Protein AF-A8AAZ0-F1 (afdb_monomer)

Radius of gyration: 17.1 Å; Cα contacts (8 Å, |Δi|>4): 377; chains: 1; bounding box: 40×32×48 Å

InterPro domains:
  IPR036895 Uracil-DNA glycosylase-like domain superfamily [SSF52141] (78-224)
  IPR040777 Domain of unknown function DUF5591 [PF17884] (94-212)

Secondary structure (DSSP, 8-state):
--HHHHHHTTPPPPHHHHHHHHHTTSB-HHHHHHH----B-HHHHHHHTT--HHHHTPPTT---EESS-GGGSHHHHHHHHIIIIIIHHHPPPEEEEEEEE--SSSSGGGSHHHHHHHHHHHHH-SSEEEEEEETTTEEEEGGGTTSTTTTSEE--TTS--TTHHHHHHHHHHHHHHHHHHHEEEEEE---HHHHHHHHHHHHHTT---EE--SSGGGHHHHHHHH-

Organism: Ignicoccus hospitalis (strain KIN4/I / DSM 18386 / JCM 14125) (NCBI:txid453591)

Solvent-accessible surface area (backbone atoms only — not comparable to full-atom values): 12542 Å² total; per-residue (Å²): 132,60,6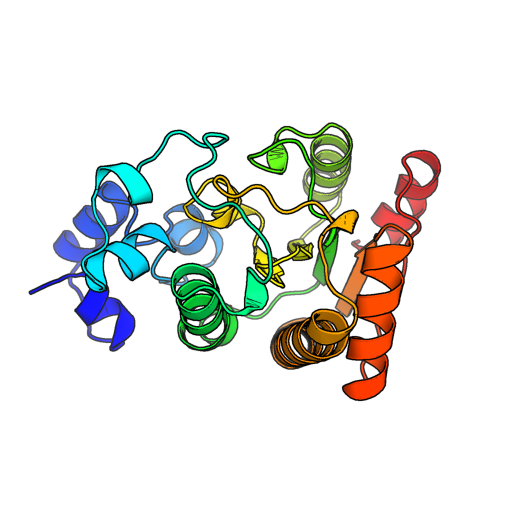8,46,53,38,56,74,68,72,46,92,74,54,74,68,56,48,53,49,29,42,76,69,44,23,27,45,63,64,48,34,70,80,69,70,40,90,40,74,24,57,48,20,53,42,52,69,69,69,50,56,66,68,68,50,66,47,60,60,46,46,71,82,43,73,71,70,65,48,66,74,34,68,71,43,44,52,48,49,48,44,42,61,74,50,45,62,68,64,51,72,70,45,53,31,36,38,37,33,58,61,54,94,46,43,27,40,72,75,28,73,68,44,48,53,52,49,54,47,39,78,70,60,35,84,54,62,45,47,31,26,39,32,73,67,67,41,66,41,49,61,90,52,30,57,36,43,63,67,10,19,52,53,59,59,86,86,60,64,46,82,81,47,47,63,56,51,25,51,53,41,22,56,51,47,56,56,47,57,78,34,24,81,38,41,34,36,30,41,53,74,70,61,36,52,44,50,50,55,13,30,58,75,64,73,52,82,68,48,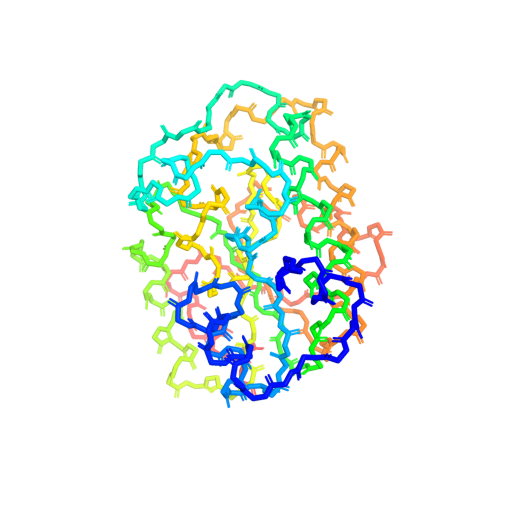81,35,69,67,47,83,91,39,43,70,56,43,49,68,71,54,94

Nearest PDB structures (foldseek):
  5xks-assembly6_F  TM=5.845E-01  e=7.638E-02  Geobacillus sp. 12AMOR1
  7e0n-assembly4_D  TM=5.832E-01  e=1.322E-01  Geobacillus sp. 12AMOR1
  3lrx-assembly3_C  TM=4.862E-01  e=1.170E-01  Pyrococcus furiosus
  4v87-assembly2_CN  TM=4.733E-01  e=6.136E+00  Thermus thermophilus HB8

pLDDT: mean 91.49, std 6.57, range [56.22, 98.62]

Mean predicted aligned error: 4.36 Å

Foldseek 3Di:
DLLLVCVLVVHDDDPVSVVVCVVVVQFPPCCCVVVVFTAGAPLSQVVVVVDDPCQFVPFQQAAPAEDAPVLPPPQLVSLLCSCQSTNLVRDAAFAEEEEEEADPDALRCVDPLNVLLVVLCVVQFDTYWYWYQYPPNGTDTPSRSRGPPNRHHDDDPVRCDPVCLVVSLQSNLSSVLSNVVRYPAYEYEYPDVSVVSNVSSCVVNVHDHHYFYSDPVRVVVVSVVRD

Structure (mmCIF, N/CA/C/O backbone):
data_AF-A8AAZ0-F1
#
_entry.id   AF-A8AAZ0-F1
#
loop_
_atom_site.group_PDB
_atom_site.id
_atom_site.type_symbol
_atom_site.label_atom_id
_atom_site.label_alt_id
_atom_site.label_comp_id
_atom_site.label_asym_id
_atom_site.label_entity_id
_atom_site.label_seq_id
_atom_site.pdbx_PDB_ins_code
_atom_site.Cartn_x
_atom_site.Cartn_y
_atom_site.Cartn_z
_atom_site.occupancy
_atom_site.B_iso_or_equiv
_atom_site.auth_seq_id
_atom_site.auth_comp_id
_atom_site.auth_asym_id
_atom_site.auth_atom_id
_atom_site.pdbx_PDB_model_num
ATOM 1 N N . MET A 1 1 ? -4.990 7.880 -28.267 1.00 56.22 1 MET A N 1
ATOM 2 C CA . MET A 1 1 ? -4.854 8.533 -26.954 1.00 56.22 1 MET A CA 1
ATOM 3 C C . MET A 1 1 ? -4.769 7.425 -25.928 1.00 56.22 1 MET A C 1
ATOM 5 O O . MET A 1 1 ? -5.644 6.562 -25.926 1.00 56.22 1 MET A O 1
ATOM 9 N N . ASN A 1 2 ? -3.670 7.362 -25.184 1.00 81.81 2 ASN A N 1
ATOM 10 C CA . ASN A 1 2 ? -3.475 6.365 -24.142 1.00 81.81 2 ASN A CA 1
ATOM 11 C C . ASN A 1 2 ? -4.360 6.754 -22.947 1.00 81.81 2 ASN A C 1
ATOM 13 O O . ASN A 1 2 ? -4.164 7.806 -22.350 1.00 81.81 2 ASN A O 1
ATOM 17 N N . ILE A 1 3 ? -5.371 5.941 -22.626 1.00 83.19 3 ILE A N 1
ATOM 18 C CA . ILE A 1 3 ? -6.342 6.266 -21.565 1.00 83.19 3 ILE A CA 1
ATOM 19 C C . ILE A 1 3 ? -5.643 6.401 -20.202 1.00 83.19 3 ILE A C 1
ATOM 21 O O . ILE A 1 3 ? -6.070 7.205 -19.376 1.00 83.19 3 ILE A O 1
ATOM 25 N N . ALA A 1 4 ? -4.555 5.656 -19.975 1.00 82.44 4 ALA A N 1
ATOM 26 C CA . ALA A 1 4 ? -3.767 5.775 -18.755 1.00 82.44 4 ALA A CA 1
ATOM 27 C C . ALA A 1 4 ? -3.077 7.145 -18.655 1.00 82.44 4 ALA A C 1
ATOM 29 O O . ALA A 1 4 ? -3.139 7.765 -17.600 1.00 82.44 4 ALA A O 1
ATOM 30 N N . GLU A 1 5 ? -2.505 7.663 -19.748 1.00 84.81 5 GLU A N 1
ATOM 31 C CA . GLU A 1 5 ? -1.921 9.017 -19.787 1.00 84.81 5 GLU A CA 1
ATOM 32 C C . GLU A 1 5 ? -2.963 10.097 -19.510 1.00 84.81 5 GLU A C 1
ATOM 34 O O . GLU A 1 5 ? -2.736 10.961 -18.666 1.00 84.81 5 GLU A O 1
ATOM 39 N N . SER A 1 6 ? -4.133 10.015 -20.148 1.00 85.50 6 SER A N 1
ATOM 40 C CA . SER A 1 6 ? -5.217 10.967 -19.884 1.00 85.50 6 SER A CA 1
ATOM 41 C C . SER A 1 6 ? -5.644 10.954 -18.414 1.00 85.50 6 SER A C 1
ATOM 43 O O . SER A 1 6 ? -5.844 12.010 -17.822 1.00 85.50 6 SER A O 1
ATOM 45 N N . LEU A 1 7 ? -5.727 9.777 -17.785 1.00 83.62 7 LEU A N 1
ATOM 46 C CA . LEU A 1 7 ? -6.041 9.667 -16.358 1.00 83.62 7 LEU A CA 1
ATOM 47 C C . LEU A 1 7 ? -4.924 10.207 -15.453 1.00 83.62 7 LEU A C 1
ATOM 49 O O . LEU A 1 7 ? -5.224 10.852 -14.452 1.00 83.62 7 LEU A O 1
ATOM 53 N N . MET A 1 8 ? -3.658 9.962 -15.795 1.00 83.25 8 MET A N 1
ATOM 54 C CA . MET A 1 8 ? -2.504 10.501 -15.064 1.00 83.25 8 MET A CA 1
ATOM 55 C C . MET A 1 8 ? -2.447 12.034 -15.126 1.00 83.25 8 MET A C 1
ATOM 57 O O . MET A 1 8 ? -2.024 12.664 -14.162 1.00 83.25 8 MET A O 1
ATOM 61 N N . ASN A 1 9 ? -2.931 12.627 -16.219 1.00 85.12 9 ASN A N 1
ATOM 62 C CA . ASN A 1 9 ? -2.980 14.074 -16.432 1.00 85.12 9 ASN A CA 1
ATOM 63 C C . ASN A 1 9 ? -4.298 14.730 -15.961 1.00 85.12 9 ASN A C 1
ATOM 65 O O . ASN A 1 9 ? -4.552 15.888 -16.293 1.00 85.12 9 ASN A O 1
ATOM 69 N N . ASP A 1 10 ? -5.152 14.010 -15.217 1.00 82.69 10 ASP A N 1
ATOM 70 C CA . ASP A 1 10 ? -6.486 14.465 -14.777 1.00 82.69 10 ASP A CA 1
ATOM 71 C C . ASP A 1 10 ? -7.410 14.940 -15.923 1.00 82.69 10 ASP A C 1
ATOM 73 O O . ASP A 1 10 ? -8.326 15.752 -15.736 1.00 82.69 10 ASP A O 1
ATOM 77 N N . GLU A 1 11 ? -7.206 14.423 -17.133 1.00 86.62 11 GLU A N 1
ATOM 78 C CA . GLU A 1 11 ? -8.031 14.751 -18.288 1.00 86.62 11 GLU A CA 1
ATOM 79 C C . GLU A 1 11 ? -9.408 14.076 -18.191 1.00 86.62 11 GLU A C 1
ATOM 81 O O . GLU A 1 11 ? -9.591 12.983 -17.643 1.00 86.62 11 GLU A O 1
ATOM 86 N N . ARG A 1 12 ? -10.432 14.729 -18.754 1.00 84.94 12 ARG A N 1
ATOM 87 C CA . ARG A 1 12 ? -11.778 14.149 -18.804 1.00 84.94 12 ARG A CA 1
ATOM 88 C C . ARG A 1 12 ? -11.823 13.006 -19.812 1.00 84.94 12 ARG A C 1
ATOM 90 O O . ARG A 1 12 ? -11.668 13.239 -21.004 1.00 84.94 12 ARG A O 1
ATOM 97 N N . ILE A 1 13 ? -12.174 11.818 -19.330 1.00 88.00 13 ILE A N 1
ATOM 98 C CA . ILE A 1 13 ? -12.528 10.663 -20.163 1.00 88.00 13 ILE A CA 1
ATOM 99 C C . ILE A 1 13 ? -14.049 10.459 -20.212 1.00 88.00 13 ILE A C 1
ATOM 101 O O . ILE A 1 13 ? -14.758 10.744 -19.238 1.00 88.00 13 ILE A O 1
ATOM 105 N N . ASN A 1 14 ? -14.560 9.971 -21.341 1.00 90.94 14 ASN A N 1
ATOM 106 C CA . ASN A 1 14 ? -15.982 9.678 -21.538 1.00 90.94 14 ASN A CA 1
ATOM 107 C C . ASN A 1 14 ? -16.389 8.301 -20.959 1.00 90.94 14 ASN A C 1
ATOM 109 O O . ASN A 1 14 ? -15.546 7.515 -20.529 1.00 90.94 14 ASN A O 1
ATOM 113 N N . GLU A 1 15 ? -17.692 7.993 -20.933 1.00 89.38 15 GLU A N 1
ATOM 114 C CA . GLU A 1 15 ? -18.210 6.733 -20.360 1.00 89.38 15 GLU A CA 1
ATOM 115 C C . GLU A 1 15 ? -17.652 5.479 -21.042 1.00 89.38 15 GLU A C 1
ATOM 117 O O . GLU A 1 15 ? -17.355 4.490 -20.375 1.00 89.38 15 GLU A O 1
ATOM 122 N N . ARG A 1 16 ? -17.462 5.523 -22.366 1.00 88.69 16 ARG A N 1
ATOM 123 C CA . ARG A 1 16 ? -16.896 4.403 -23.126 1.00 88.69 16 ARG A CA 1
ATOM 124 C C . ARG A 1 16 ? -15.420 4.192 -22.792 1.00 88.69 16 ARG A C 1
ATOM 126 O O . ARG A 1 16 ? -14.981 3.054 -22.667 1.00 88.69 16 ARG A O 1
ATOM 133 N N . GLU A 1 17 ? -14.653 5.268 -22.662 1.00 87.62 17 GLU A N 1
ATOM 134 C CA . GLU A 1 17 ? -13.244 5.209 -22.256 1.00 87.62 17 GLU A CA 1
ATOM 135 C C . GLU A 1 17 ? -13.099 4.687 -20.827 1.00 87.62 17 GLU A C 1
ATOM 137 O O . GLU A 1 17 ? -12.225 3.864 -20.565 1.00 87.62 17 GLU A O 1
ATOM 142 N N . LEU A 1 18 ? -13.993 5.095 -19.923 1.00 85.25 18 LEU A N 1
ATOM 143 C CA . LEU A 1 18 ? -14.037 4.579 -18.558 1.00 85.25 18 LEU A CA 1
ATOM 144 C C . LEU A 1 18 ? -14.355 3.076 -18.526 1.00 85.25 18 LEU A C 1
ATOM 146 O O . LEU A 1 18 ? -13.671 2.330 -17.831 1.00 85.25 18 LEU A O 1
ATOM 150 N N . ASP A 1 19 ? -15.342 2.618 -19.299 1.00 85.56 19 ASP A N 1
ATOM 151 C CA . ASP A 1 19 ? -15.680 1.193 -19.423 1.00 85.56 19 ASP A CA 1
ATOM 152 C C . ASP A 1 19 ? -14.497 0.364 -19.954 1.00 85.56 19 ASP A C 1
ATOM 154 O O . ASP A 1 19 ? -14.175 -0.691 -19.405 1.00 85.56 19 ASP A O 1
ATOM 158 N N . LEU A 1 20 ? -13.790 0.866 -20.972 1.00 84.38 20 LEU A N 1
ATOM 159 C CA . LEU A 1 20 ? -12.578 0.221 -21.485 1.00 84.38 20 LEU A CA 1
ATOM 160 C C . LEU A 1 20 ? -11.453 0.197 -20.446 1.00 84.38 20 LEU A C 1
ATOM 162 O O . LEU A 1 20 ? -10.804 -0.836 -20.288 1.00 84.38 20 LEU A O 1
ATOM 166 N N . ALA A 1 21 ? -11.244 1.292 -19.711 1.00 82.19 21 ALA A N 1
ATOM 167 C CA . ALA A 1 21 ? -10.234 1.360 -18.658 1.00 82.19 21 ALA A CA 1
ATOM 168 C C . ALA A 1 21 ? -10.514 0.359 -17.530 1.00 82.19 21 ALA A C 1
ATOM 170 O O . ALA A 1 21 ? -9.592 -0.295 -17.049 1.00 82.19 21 ALA A O 1
ATOM 171 N N . LEU A 1 22 ? -11.779 0.201 -17.137 1.00 81.12 22 LEU A N 1
ATOM 172 C CA . LEU A 1 22 ? -12.194 -0.789 -16.142 1.00 81.12 22 LEU A CA 1
ATOM 173 C C . LEU A 1 22 ? -11.973 -2.217 -16.648 1.00 81.12 22 LEU A C 1
ATOM 175 O O . LEU A 1 22 ? -11.433 -3.049 -15.922 1.00 81.12 22 LEU A O 1
ATOM 179 N N . LYS A 1 23 ? -12.340 -2.500 -17.904 1.00 81.06 23 LYS A N 1
ATOM 180 C CA . LYS A 1 23 ? -12.135 -3.817 -18.531 1.00 81.06 23 LYS A CA 1
ATOM 181 C C . LYS A 1 23 ? -10.659 -4.178 -18.680 1.00 81.06 23 LYS A C 1
ATOM 183 O O . LYS A 1 23 ? -10.306 -5.340 -18.522 1.00 81.06 23 LYS A O 1
ATOM 188 N N . ALA A 1 24 ? -9.814 -3.190 -18.959 1.00 78.12 24 ALA A N 1
ATOM 189 C CA . ALA A 1 24 ? -8.366 -3.354 -19.049 1.00 78.12 24 ALA A CA 1
ATOM 190 C C . ALA A 1 24 ? -7.663 -3.318 -17.678 1.00 78.12 24 ALA A C 1
ATOM 192 O O . ALA A 1 24 ? -6.441 -3.455 -17.624 1.00 78.12 24 ALA A O 1
ATOM 193 N N . LEU A 1 25 ? -8.416 -3.121 -16.585 1.00 79.44 25 LEU A N 1
ATOM 194 C CA . LEU A 1 25 ? -7.901 -2.909 -15.228 1.00 79.44 25 LEU A CA 1
ATOM 195 C C . LEU A 1 25 ? -6.910 -1.741 -15.133 1.00 79.44 25 LEU A C 1
ATOM 197 O O . LEU A 1 25 ? -6.040 -1.747 -14.272 1.00 79.44 25 LEU A O 1
ATOM 201 N N . VAL A 1 26 ? -7.043 -0.731 -15.995 1.00 81.25 26 VAL A N 1
ATOM 202 C CA . VAL A 1 26 ? -6.310 0.545 -15.921 1.00 81.25 26 VAL A CA 1
ATOM 203 C C . VAL A 1 26 ? -6.874 1.422 -14.806 1.00 81.25 26 VAL A C 1
ATOM 205 O O . VAL A 1 26 ? -6.125 2.158 -14.175 1.00 81.25 26 VAL A O 1
ATOM 208 N N . VAL A 1 27 ? -8.177 1.325 -14.531 1.00 80.31 27 VAL A N 1
ATOM 209 C CA . VAL A 1 27 ? -8.831 1.935 -13.363 1.00 80.31 27 VAL A CA 1
ATOM 210 C C . VAL A 1 27 ? -9.306 0.829 -12.439 1.00 80.31 27 VAL A C 1
ATOM 212 O O . VAL A 1 27 ? -9.868 -0.162 -12.908 1.00 80.31 27 VAL A O 1
ATOM 215 N N . ASP A 1 28 ? -9.113 0.999 -11.131 1.00 76.62 28 ASP A N 1
ATOM 216 C CA . ASP A 1 28 ? -9.575 0.005 -10.167 1.00 76.62 28 ASP A CA 1
ATOM 217 C C . ASP A 1 28 ? -11.116 0.018 -10.057 1.00 76.62 28 ASP A C 1
ATOM 219 O O . ASP A 1 28 ? -11.702 1.032 -9.651 1.00 76.62 28 ASP A O 1
ATOM 223 N N . PRO A 1 29 ? -11.802 -1.093 -10.388 1.00 73.50 29 PRO A N 1
ATOM 224 C CA . PRO A 1 29 ? -13.258 -1.142 -10.364 1.00 73.50 29 PRO A CA 1
ATOM 225 C C . PRO A 1 29 ? -13.829 -1.088 -8.946 1.00 73.50 29 PRO A C 1
ATOM 227 O O . PRO A 1 29 ? -14.919 -0.550 -8.756 1.00 73.50 29 PRO A O 1
ATOM 230 N N . GLN A 1 30 ? -13.120 -1.616 -7.942 1.00 71.50 30 GLN A N 1
ATOM 231 C CA . GLN A 1 30 ? -13.597 -1.594 -6.559 1.00 71.50 30 GLN A CA 1
ATOM 232 C C . GLN A 1 30 ? -13.525 -0.177 -6.000 1.00 71.50 30 GLN A C 1
ATOM 234 O O . GLN A 1 30 ? -14.482 0.292 -5.390 1.00 71.50 30 GLN A O 1
ATOM 239 N N . TYR A 1 31 ? -12.426 0.530 -6.243 1.00 72.06 31 TYR A N 1
ATOM 240 C CA . TYR A 1 31 ? -12.245 1.894 -5.767 1.00 72.06 31 TYR A CA 1
ATOM 241 C C . TYR A 1 31 ? -13.232 2.866 -6.412 1.00 72.06 31 TYR A C 1
ATOM 243 O O . TYR A 1 31 ? -13.878 3.659 -5.718 1.00 72.06 31 TYR A O 1
ATOM 251 N N . LEU A 1 32 ? -13.436 2.725 -7.725 1.00 75.38 32 LEU A N 1
ATOM 252 C CA . LEU A 1 32 ? -14.447 3.498 -8.428 1.00 75.38 32 LEU A CA 1
ATOM 253 C C . LEU A 1 32 ? -15.852 3.207 -7.887 1.00 75.38 32 LEU A C 1
ATOM 255 O O . LEU A 1 32 ? -16.616 4.139 -7.654 1.00 75.38 32 LEU A O 1
ATOM 259 N N . HIS A 1 33 ? -16.194 1.937 -7.659 1.00 74.88 33 HIS A N 1
ATOM 260 C CA . HIS A 1 33 ? -17.540 1.550 -7.238 1.00 74.88 33 HIS A CA 1
ATOM 261 C C . HIS A 1 33 ? -17.846 1.897 -5.774 1.00 74.88 33 HIS A C 1
ATOM 263 O O . HIS A 1 33 ? -18.905 2.446 -5.482 1.00 74.88 33 HIS A O 1
ATOM 269 N N . PHE A 1 34 ? -16.934 1.585 -4.851 1.00 67.38 34 PHE A N 1
ATOM 270 C CA . PHE A 1 34 ? -17.173 1.732 -3.413 1.00 67.38 34 PHE A CA 1
ATOM 271 C C . PHE A 1 34 ? -16.811 3.110 -2.871 1.00 67.38 34 PHE A C 1
ATOM 273 O O . PHE A 1 34 ? -17.379 3.529 -1.864 1.00 67.38 34 PHE A O 1
ATOM 280 N N . LYS A 1 35 ? -15.851 3.802 -3.494 1.00 72.12 35 LYS A N 1
ATOM 281 C CA . LYS A 1 35 ? -15.359 5.097 -3.009 1.00 72.12 35 LYS A CA 1
ATOM 282 C C . LYS A 1 35 ? -15.608 6.241 -3.991 1.00 72.12 35 LYS A C 1
ATOM 284 O O . LYS A 1 35 ? -15.464 7.391 -3.598 1.00 72.12 35 LYS A O 1
ATOM 289 N N . GLY A 1 36 ? -16.024 5.957 -5.228 1.00 74.06 36 GLY A N 1
ATOM 290 C CA . GLY A 1 36 ? -16.317 6.985 -6.232 1.00 74.06 36 GLY A CA 1
ATOM 291 C C . GLY A 1 36 ? -15.071 7.665 -6.797 1.00 74.06 36 GLY A C 1
ATOM 292 O O . GLY A 1 36 ? -15.177 8.724 -7.413 1.00 74.06 36 GLY A O 1
ATOM 293 N N . ILE A 1 37 ? -13.888 7.086 -6.584 1.00 75.38 37 ILE A N 1
ATOM 294 C CA . ILE A 1 37 ? -12.620 7.724 -6.926 1.00 75.38 37 ILE A CA 1
ATOM 295 C C . ILE A 1 37 ? -11.983 6.990 -8.104 1.00 75.38 37 ILE A C 1
ATOM 297 O O . ILE A 1 37 ? -11.894 5.762 -8.135 1.00 75.38 37 ILE A O 1
ATOM 301 N N . LYS A 1 38 ? -11.533 7.767 -9.089 1.00 82.75 38 LYS A N 1
ATOM 302 C CA . LYS A 1 38 ? -10.814 7.271 -10.262 1.00 82.75 38 LYS A CA 1
ATOM 303 C C . LYS A 1 38 ? -9.323 7.283 -9.960 1.00 82.75 38 LYS A C 1
ATOM 305 O O . LYS A 1 38 ? -8.731 8.350 -9.852 1.00 82.75 38 LYS A O 1
ATOM 310 N N . VAL A 1 39 ? -8.737 6.101 -9.825 1.00 81.31 39 VAL A N 1
ATOM 311 C CA . VAL A 1 39 ? -7.295 5.932 -9.627 1.00 81.31 39 VAL A CA 1
ATOM 312 C C . VAL A 1 39 ? -6.769 4.996 -10.696 1.00 81.31 39 VAL A C 1
ATOM 314 O O . VAL A 1 39 ? -7.346 3.928 -10.922 1.00 81.31 39 VAL A O 1
ATOM 317 N N . VAL A 1 40 ? -5.684 5.417 -11.347 1.00 87.00 40 VAL A N 1
ATOM 318 C CA . VAL A 1 40 ? -4.912 4.559 -12.248 1.00 87.00 40 VAL A CA 1
ATOM 319 C C . VAL A 1 40 ? -4.346 3.408 -11.421 1.00 87.00 40 VAL A C 1
ATOM 321 O O . VAL A 1 40 ? -3.791 3.627 -10.349 1.00 87.00 40 VAL A O 1
ATOM 324 N N . THR A 1 41 ? -4.522 2.173 -11.863 1.00 86.06 41 THR A N 1
ATOM 325 C CA . THR A 1 41 ? -3.912 1.017 -11.199 1.00 86.06 41 THR A CA 1
ATOM 326 C C . THR A 1 41 ? -2.405 0.993 -11.461 1.00 86.06 41 THR A C 1
ATOM 328 O O . THR A 1 41 ? -1.944 1.582 -12.442 1.00 86.06 41 THR A O 1
ATOM 331 N N . PRO A 1 42 ? -1.621 0.242 -10.668 1.00 87.56 42 PRO A N 1
ATOM 332 C CA . PRO A 1 42 ? -0.232 -0.029 -11.018 1.00 87.56 42 PRO A CA 1
ATOM 333 C C . PRO A 1 42 ? -0.089 -0.554 -12.456 1.00 87.56 42 PRO A C 1
ATOM 335 O O . PRO A 1 42 ? 0.758 -0.067 -13.192 1.00 87.56 42 PRO A O 1
ATOM 338 N N . ILE A 1 43 ? -0.975 -1.457 -12.902 1.00 87.62 43 ILE A N 1
ATOM 339 C CA . ILE A 1 43 ? -0.993 -1.966 -14.285 1.00 87.62 43 ILE A CA 1
ATOM 340 C C . ILE A 1 43 ? -1.064 -0.812 -15.287 1.00 87.62 43 ILE A C 1
ATOM 342 O O . ILE A 1 43 ? -0.188 -0.683 -16.136 1.00 87.62 43 ILE A O 1
ATOM 346 N N . GLY A 1 44 ? -2.077 0.051 -15.170 1.00 88.75 44 GLY A N 1
ATOM 347 C CA . GLY A 1 44 ? -2.245 1.185 -16.077 1.00 88.75 44 GLY A CA 1
ATOM 348 C C . GLY A 1 44 ? -1.032 2.115 -16.089 1.00 88.75 44 GLY A C 1
ATOM 349 O O . GLY A 1 44 ? -0.607 2.555 -17.155 1.00 88.75 44 GLY A O 1
ATOM 350 N N . PHE A 1 45 ? -0.445 2.357 -14.915 1.00 92.38 45 PHE A N 1
ATOM 351 C CA . PHE A 1 45 ? 0.741 3.194 -14.762 1.00 92.38 45 PHE A CA 1
ATOM 352 C C . PHE A 1 45 ? 1.967 2.606 -15.477 1.00 92.38 45 PHE A C 1
ATOM 354 O O . PHE A 1 45 ? 2.615 3.301 -16.256 1.00 92.38 45 PHE A O 1
ATOM 361 N N . TYR A 1 46 ? 2.266 1.320 -15.269 1.00 92.88 46 TYR A N 1
ATOM 362 C CA . TYR A 1 46 ? 3.422 0.670 -15.897 1.00 92.88 46 TYR A CA 1
ATOM 363 C C . TYR A 1 46 ? 3.266 0.515 -17.410 1.00 92.88 46 TYR A C 1
ATOM 365 O O . TYR A 1 46 ? 4.229 0.740 -18.142 1.00 92.88 46 TYR A O 1
ATOM 373 N N . LEU A 1 47 ? 2.059 0.215 -17.899 1.00 89.75 47 LEU A N 1
ATOM 374 C CA . LEU A 1 47 ? 1.798 0.162 -19.341 1.00 89.75 47 LEU A CA 1
ATOM 375 C C . LEU A 1 47 ? 2.006 1.523 -20.013 1.00 89.75 47 LEU A C 1
ATOM 377 O O . LEU A 1 47 ? 2.524 1.584 -21.124 1.00 89.75 47 LEU A O 1
ATOM 381 N N . ALA A 1 48 ? 1.652 2.622 -19.340 1.00 88.94 48 ALA A N 1
ATOM 382 C CA . ALA A 1 48 ? 1.918 3.967 -19.846 1.00 88.94 48 ALA A CA 1
ATOM 383 C C . ALA A 1 48 ? 3.413 4.328 -19.876 1.00 88.94 48 ALA A C 1
ATOM 385 O O . ALA A 1 48 ? 3.805 5.241 -20.593 1.00 88.94 48 ALA A O 1
ATOM 386 N N . ARG A 1 49 ? 4.246 3.599 -19.127 1.00 90.50 49 ARG A N 1
ATOM 387 C CA . ARG A 1 49 ? 5.713 3.712 -19.141 1.00 90.50 49 ARG A CA 1
ATOM 388 C C . ARG A 1 49 ? 6.378 2.649 -20.015 1.00 90.50 49 ARG A C 1
ATOM 390 O O . ARG A 1 49 ? 7.565 2.391 -19.853 1.00 90.50 49 ARG A O 1
ATOM 397 N N . GLU A 1 50 ? 5.613 2.032 -20.914 1.00 91.50 50 GLU A N 1
ATOM 398 C CA . GLU A 1 50 ? 6.105 1.071 -21.908 1.00 91.50 50 GLU A CA 1
ATOM 399 C C . GLU A 1 50 ? 6.735 -0.200 -21.308 1.00 91.50 50 GLU A C 1
ATOM 401 O O . GLU A 1 50 ? 7.545 -0.863 -21.957 1.00 91.50 50 GLU A O 1
ATOM 406 N N . TYR A 1 51 ? 6.347 -0.580 -20.084 1.00 93.38 51 TYR A N 1
ATOM 407 C CA . TYR A 1 51 ? 6.701 -1.894 -19.546 1.00 93.38 51 TYR A CA 1
ATOM 408 C C . TYR A 1 51 ? 6.046 -3.001 -20.378 1.00 93.38 51 TYR A C 1
ATOM 410 O O . TYR A 1 51 ? 4.932 -2.844 -20.891 1.00 93.38 51 TYR A O 1
ATOM 418 N N . ASP A 1 52 ? 6.730 -4.137 -20.499 1.00 92.56 52 ASP A N 1
ATOM 419 C CA . ASP A 1 52 ? 6.229 -5.257 -21.280 1.00 92.56 52 ASP A CA 1
ATOM 420 C C . ASP A 1 52 ? 4.997 -5.906 -20.625 1.00 92.56 52 ASP A C 1
ATOM 422 O O . ASP A 1 52 ? 4.839 -5.942 -19.400 1.00 92.56 52 ASP A O 1
ATOM 426 N N . LEU A 1 53 ? 4.099 -6.413 -21.473 1.00 89.94 53 LEU A N 1
ATOM 427 C CA . LE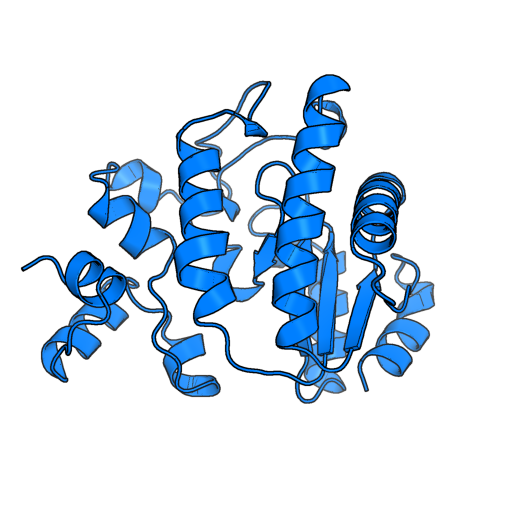U A 1 53 ? 2.840 -7.005 -21.028 1.00 89.94 53 LEU A CA 1
ATOM 428 C C . LEU A 1 53 ? 3.065 -8.248 -20.163 1.00 89.94 53 LEU A C 1
ATOM 430 O O . LEU A 1 53 ? 2.309 -8.448 -19.215 1.00 89.94 53 LEU A O 1
ATOM 434 N N . ASP A 1 54 ? 4.087 -9.049 -20.463 1.00 92.00 54 ASP A N 1
ATOM 435 C CA . ASP A 1 54 ? 4.352 -10.301 -19.751 1.00 92.00 54 ASP A CA 1
ATOM 436 C C . ASP A 1 54 ? 4.754 -10.027 -18.294 1.00 92.00 54 ASP A C 1
ATOM 438 O O . ASP A 1 54 ? 4.271 -10.700 -17.385 1.00 92.00 54 ASP A O 1
ATOM 442 N N . THR A 1 55 ? 5.547 -8.983 -18.046 1.00 92.50 55 THR A N 1
ATOM 443 C CA . THR A 1 55 ? 5.912 -8.522 -16.701 1.00 92.50 55 THR A CA 1
ATOM 444 C C . THR A 1 55 ? 4.717 -7.931 -15.957 1.00 92.50 55 THR A C 1
ATOM 446 O O . THR A 1 55 ? 4.456 -8.293 -14.807 1.00 92.50 55 THR A O 1
ATOM 449 N N . VAL A 1 56 ? 3.969 -7.017 -16.587 1.00 91.62 56 VAL A N 1
ATOM 450 C CA . VAL A 1 56 ? 2.862 -6.307 -15.917 1.00 91.62 56 VAL A CA 1
ATOM 451 C C . VAL A 1 56 ? 1.691 -7.244 -15.594 1.00 91.62 56 VAL A C 1
ATOM 453 O O . VAL A 1 56 ? 1.037 -7.079 -14.559 1.00 91.62 56 VAL A O 1
ATOM 456 N N . TYR A 1 57 ? 1.440 -8.233 -16.457 1.00 90.44 57 TYR A N 1
ATOM 457 C CA . TYR A 1 57 ? 0.388 -9.240 -16.298 1.00 90.44 57 TYR A CA 1
ATOM 458 C C . TYR A 1 57 ? 0.902 -10.600 -15.804 1.00 90.44 57 TYR A C 1
ATOM 460 O O . TYR A 1 57 ? 0.154 -11.579 -15.866 1.00 90.44 57 TYR A O 1
ATOM 468 N N . ALA A 1 58 ? 2.129 -10.667 -15.280 1.00 92.50 58 ALA A N 1
ATOM 469 C CA . ALA A 1 58 ? 2.671 -11.879 -14.673 1.00 92.50 58 ALA A CA 1
ATOM 470 C C . ALA A 1 58 ? 1.701 -12.460 -13.630 1.00 92.50 58 ALA A C 1
ATOM 472 O O . ALA A 1 58 ? 0.948 -11.734 -12.960 1.00 92.50 58 ALA A O 1
ATOM 473 N N . THR A 1 59 ? 1.716 -13.778 -13.451 1.00 93.31 59 THR A N 1
ATOM 474 C CA . THR A 1 59 ? 0.806 -14.431 -12.507 1.00 93.31 59 THR A CA 1
ATOM 475 C C . THR A 1 59 ? 1.158 -13.985 -11.083 1.00 93.31 59 THR A C 1
ATOM 477 O O . THR A 1 59 ? 2.323 -14.065 -10.697 1.00 93.31 59 THR A O 1
ATOM 480 N N . PRO A 1 60 ? 0.198 -13.518 -10.258 1.00 92.38 60 PRO A N 1
ATOM 481 C CA . PRO A 1 60 ? 0.492 -13.126 -8.881 1.00 92.38 60 PRO A CA 1
ATOM 482 C C . PRO A 1 60 ? 1.228 -14.231 -8.112 1.00 92.38 60 PRO A C 1
ATOM 484 O O . PRO A 1 60 ? 0.768 -15.373 -8.069 1.00 92.38 60 PRO A O 1
ATOM 487 N N . GLY A 1 61 ? 2.357 -13.881 -7.493 1.00 91.62 61 GLY A N 1
ATOM 488 C CA . GLY A 1 61 ? 3.255 -14.826 -6.822 1.00 91.62 61 GLY A CA 1
ATOM 489 C C . GLY A 1 61 ? 4.460 -15.267 -7.663 1.00 91.62 61 GLY A C 1
ATOM 490 O O . GLY A 1 61 ? 5.416 -15.790 -7.090 1.00 91.62 61 GLY A O 1
ATOM 491 N N . GLU A 1 62 ? 4.464 -15.028 -8.978 1.00 94.75 62 GLU A N 1
ATOM 492 C CA . GLU A 1 62 ? 5.669 -15.158 -9.806 1.00 94.75 62 GLU A CA 1
ATOM 493 C C . GLU A 1 62 ? 6.661 -14.048 -9.466 1.00 94.75 62 GLU A C 1
ATOM 495 O O . GLU A 1 62 ? 6.308 -12.873 -9.431 1.00 94.75 62 GLU A O 1
ATOM 500 N N . VAL A 1 63 ? 7.916 -14.414 -9.210 1.00 94.25 63 VAL A N 1
ATOM 501 C CA . VAL A 1 63 ? 8.973 -13.447 -8.905 1.00 94.25 63 VAL A CA 1
ATOM 502 C C . VAL A 1 63 ? 9.569 -12.944 -10.213 1.00 94.25 63 VAL A C 1
ATOM 504 O O . VAL A 1 63 ? 10.234 -13.694 -10.920 1.00 94.25 63 VAL A O 1
ATOM 507 N N . VAL A 1 64 ? 9.344 -11.667 -10.511 1.00 94.25 64 VAL A N 1
ATOM 508 C CA . VAL A 1 64 ? 9.917 -10.957 -11.666 1.00 94.25 64 VAL A CA 1
ATOM 509 C C . VAL A 1 64 ? 10.892 -9.853 -11.238 1.00 94.25 64 VAL A C 1
ATOM 511 O O . VAL A 1 64 ? 11.620 -9.309 -12.062 1.00 94.25 64 VAL A O 1
ATOM 514 N N . LEU A 1 65 ? 10.919 -9.516 -9.944 1.00 93.56 65 LEU A N 1
ATOM 515 C CA . LEU A 1 65 ? 11.815 -8.522 -9.360 1.00 93.56 65 LEU A CA 1
ATOM 516 C C . LEU A 1 65 ? 12.556 -9.106 -8.149 1.00 93.56 65 LEU A C 1
ATOM 518 O O . LEU A 1 65 ? 11.975 -9.311 -7.086 1.00 93.56 65 LEU A O 1
ATOM 522 N N . GLU A 1 66 ? 13.858 -9.324 -8.267 1.00 94.31 66 GLU A N 1
ATOM 523 C CA . GLU A 1 66 ? 14.691 -9.842 -7.180 1.00 94.31 66 GLU A CA 1
ATOM 524 C C . GLU A 1 66 ? 16.083 -9.210 -7.183 1.00 94.31 66 GLU A C 1
ATOM 526 O O . GLU A 1 66 ? 16.504 -8.592 -8.159 1.00 94.31 66 GLU A O 1
ATOM 531 N N . GLY A 1 67 ? 16.798 -9.366 -6.072 1.00 91.69 67 GLY A N 1
ATOM 532 C CA . GLY A 1 67 ? 18.175 -8.908 -5.924 1.00 91.69 67 GLY A CA 1
ATOM 533 C C . GLY A 1 67 ? 18.409 -8.186 -4.606 1.00 91.69 67 GLY A C 1
ATOM 534 O O . GLY A 1 67 ? 17.649 -8.347 -3.646 1.00 91.69 67 GLY A O 1
ATOM 535 N N . ASP A 1 68 ? 19.475 -7.393 -4.595 1.00 92.38 68 ASP A N 1
ATOM 536 C CA . ASP A 1 68 ? 19.849 -6.495 -3.507 1.00 92.38 68 ASP A CA 1
ATOM 537 C C . ASP A 1 68 ? 19.560 -5.045 -3.917 1.00 92.38 68 ASP A C 1
ATOM 539 O O . ASP A 1 68 ? 19.375 -4.748 -5.099 1.00 92.38 68 ASP A O 1
ATOM 543 N N . TRP A 1 69 ? 19.538 -4.125 -2.953 1.00 94.25 69 TRP A N 1
ATOM 544 C CA . TRP A 1 69 ? 19.369 -2.690 -3.217 1.00 94.25 69 TRP A CA 1
ATOM 545 C C . TRP A 1 69 ? 18.066 -2.312 -3.933 1.00 94.25 69 TRP A C 1
ATOM 547 O O . TRP A 1 69 ? 18.013 -1.338 -4.693 1.00 94.25 69 TRP A O 1
ATOM 557 N N . LEU A 1 70 ? 16.993 -3.084 -3.720 1.00 96.19 70 LEU A N 1
ATOM 558 C CA . LEU A 1 70 ? 15.767 -2.909 -4.492 1.00 96.19 70 LEU A CA 1
ATOM 559 C C . LEU A 1 70 ? 15.074 -1.571 -4.241 1.00 96.19 70 LEU A C 1
ATOM 561 O O . LEU A 1 70 ? 14.351 -1.121 -5.123 1.00 96.19 70 LEU A O 1
ATOM 565 N N . PHE A 1 71 ? 15.325 -0.881 -3.123 1.00 96.56 71 PHE A N 1
ATOM 566 C CA . PHE A 1 71 ? 14.824 0.490 -2.943 1.00 96.56 71 PHE A CA 1
ATOM 567 C C . PHE A 1 71 ? 15.309 1.448 -4.043 1.00 96.56 71 PHE A C 1
ATOM 569 O O . PHE A 1 71 ? 14.656 2.454 -4.318 1.00 96.56 71 PHE A O 1
ATOM 576 N N . LEU A 1 72 ? 16.444 1.144 -4.683 1.00 95.44 72 LEU A N 1
ATOM 577 C CA . LEU A 1 72 ? 17.021 1.951 -5.754 1.00 95.44 72 LEU A CA 1
ATOM 578 C C . LEU A 1 72 ? 16.720 1.418 -7.162 1.00 95.44 72 LEU A C 1
ATOM 580 O O . LEU A 1 72 ? 17.064 2.097 -8.136 1.00 95.44 72 LEU A O 1
ATOM 584 N N . HIS A 1 73 ? 16.078 0.253 -7.276 1.00 96.62 73 HIS A N 1
ATOM 585 C CA . HIS A 1 73 ? 15.739 -0.355 -8.559 1.00 96.62 73 HIS A CA 1
ATOM 586 C C . HIS A 1 73 ? 14.749 0.532 -9.341 1.00 96.62 73 HIS A C 1
ATOM 588 O O . HIS A 1 73 ? 13.787 1.014 -8.738 1.00 96.62 73 HIS A O 1
ATOM 594 N N . PRO A 1 74 ? 14.919 0.734 -10.666 1.00 95.94 74 PRO A N 1
ATOM 595 C CA . PRO A 1 74 ? 14.047 1.604 -11.464 1.00 95.94 74 PRO A CA 1
ATOM 596 C C . PRO A 1 74 ? 12.554 1.300 -11.302 1.00 95.94 74 PRO A C 1
ATOM 598 O O . PRO A 1 74 ? 11.787 2.195 -10.978 1.00 95.94 74 PRO A O 1
ATOM 601 N N . THR A 1 75 ? 12.159 0.028 -11.380 1.00 96.31 75 THR A N 1
ATOM 602 C CA . THR A 1 75 ? 10.766 -0.403 -11.154 1.00 96.31 75 THR A CA 1
ATOM 603 C C . THR A 1 75 ? 10.234 -0.030 -9.773 1.00 96.31 75 THR A C 1
ATOM 605 O O . THR A 1 75 ? 9.083 0.357 -9.629 1.00 96.31 75 THR A O 1
ATOM 608 N N . VAL A 1 76 ? 11.056 -0.117 -8.728 1.00 96.81 76 VAL A N 1
ATOM 609 C CA . VAL A 1 76 ? 10.618 0.245 -7.374 1.00 96.81 76 VAL A CA 1
ATOM 610 C C . VAL A 1 76 ? 10.496 1.759 -7.234 1.00 96.81 76 VAL A C 1
ATOM 612 O O . VAL A 1 76 ? 9.553 2.233 -6.608 1.00 96.81 76 VAL A O 1
ATOM 615 N N . LYS A 1 77 ? 11.394 2.522 -7.865 1.00 97.00 77 LYS A N 1
ATOM 616 C CA . LYS A 1 77 ? 11.277 3.982 -7.937 1.00 97.00 77 LYS A CA 1
ATOM 617 C C . LYS A 1 77 ? 10.030 4.413 -8.702 1.00 97.00 77 LYS A C 1
ATOM 619 O O . LYS A 1 77 ? 9.340 5.312 -8.236 1.00 97.00 77 LYS A O 1
ATOM 624 N N . ASP A 1 78 ? 9.708 3.739 -9.803 1.00 96.50 78 ASP A N 1
ATOM 625 C CA . ASP A 1 78 ? 8.467 3.952 -10.551 1.00 96.50 78 ASP A CA 1
ATOM 626 C C . ASP A 1 78 ? 7.243 3.633 -9.677 1.00 96.50 78 ASP A C 1
ATOM 628 O O . ASP A 1 78 ? 6.274 4.390 -9.675 1.00 96.50 78 ASP A O 1
ATOM 632 N N . TYR A 1 79 ? 7.296 2.578 -8.852 1.00 96.12 79 TYR A N 1
ATOM 633 C CA . TYR A 1 79 ? 6.250 2.324 -7.857 1.00 96.12 79 TYR A CA 1
ATOM 634 C C . TYR A 1 79 ? 6.147 3.452 -6.824 1.00 96.12 79 TYR A C 1
ATOM 636 O O . TYR A 1 79 ? 5.042 3.832 -6.448 1.00 96.12 79 TYR A O 1
ATOM 644 N N . HIS A 1 80 ? 7.267 3.986 -6.329 1.00 96.56 80 HIS A N 1
ATOM 645 C CA . HIS A 1 80 ? 7.236 5.107 -5.384 1.00 96.56 80 HIS A CA 1
ATOM 646 C C . HIS A 1 80 ? 6.668 6.371 -6.039 1.00 96.56 80 HIS A C 1
ATOM 648 O O . HIS A 1 80 ? 5.865 7.057 -5.412 1.00 96.56 80 HIS A O 1
ATOM 654 N N . GLU A 1 81 ? 7.018 6.652 -7.296 1.00 95.25 81 GLU A N 1
ATOM 655 C CA . GLU A 1 81 ? 6.419 7.730 -8.094 1.00 95.25 81 GLU A CA 1
ATOM 656 C C . GLU A 1 81 ? 4.902 7.529 -8.205 1.00 95.25 81 GLU A C 1
ATOM 658 O O . GLU A 1 81 ? 4.133 8.416 -7.840 1.00 95.25 81 GLU A O 1
ATOM 663 N N . PHE A 1 82 ? 4.461 6.330 -8.593 1.00 93.62 82 PHE A N 1
ATOM 664 C CA . PHE A 1 82 ? 3.048 5.961 -8.610 1.00 93.62 82 PHE A CA 1
ATOM 665 C C . PHE A 1 82 ? 2.368 6.199 -7.251 1.00 93.62 82 PHE A C 1
ATOM 667 O O . PHE A 1 82 ? 1.333 6.866 -7.166 1.00 93.62 82 PHE A O 1
ATOM 674 N N . LEU A 1 83 ? 2.967 5.683 -6.175 1.00 94.56 83 LEU A N 1
ATOM 675 C CA . LEU A 1 83 ? 2.443 5.765 -4.816 1.00 94.56 83 LEU A CA 1
ATOM 676 C C . LEU A 1 83 ? 2.237 7.220 -4.382 1.00 94.56 83 LEU A C 1
ATOM 678 O O . LEU A 1 83 ? 1.156 7.568 -3.906 1.00 94.56 83 LEU A O 1
ATOM 682 N N . PHE A 1 84 ? 3.262 8.061 -4.520 1.00 93.38 84 PHE A N 1
ATOM 683 C CA . PHE A 1 84 ? 3.238 9.422 -3.984 1.00 93.38 84 PHE A CA 1
ATOM 684 C C . PHE A 1 84 ? 2.547 10.423 -4.907 1.00 93.38 84 PHE A C 1
ATOM 686 O O . PHE A 1 84 ? 1.850 11.304 -4.409 1.00 93.38 84 PHE A O 1
ATOM 693 N N . SER A 1 85 ? 2.718 10.295 -6.222 1.00 89.12 85 SER A N 1
ATOM 694 C CA . SER A 1 85 ? 2.225 11.288 -7.182 1.00 89.12 85 SER A CA 1
ATOM 695 C C . SER A 1 85 ? 0.817 10.995 -7.693 1.00 89.12 85 SER A C 1
ATOM 697 O O . SER A 1 85 ? 0.135 11.925 -8.111 1.00 89.12 85 SER A O 1
ATOM 699 N N . TYR A 1 86 ? 0.358 9.739 -7.640 1.00 86.19 86 TYR A N 1
ATOM 700 C CA . TYR A 1 86 ? -0.918 9.347 -8.251 1.00 86.19 86 TYR A CA 1
ATOM 701 C C . TYR A 1 86 ? -1.858 8.636 -7.287 1.00 86.19 86 TYR A C 1
ATOM 703 O O . TYR A 1 86 ? -3.064 8.858 -7.331 1.00 86.19 86 TYR A O 1
ATOM 711 N N . LEU A 1 87 ? -1.338 7.783 -6.407 1.00 88.44 87 LEU A N 1
ATOM 712 C CA . LEU A 1 87 ? -2.188 7.001 -5.520 1.00 88.44 87 LEU A CA 1
ATOM 713 C C . LEU A 1 87 ? -2.593 7.789 -4.276 1.00 88.44 87 LEU A C 1
ATOM 715 O O . LEU A 1 87 ? -3.768 8.108 -4.113 1.00 88.44 87 LEU A O 1
ATOM 719 N N . LEU A 1 88 ? -1.636 8.105 -3.397 1.00 88.81 88 LEU A N 1
ATOM 720 C CA . LEU A 1 88 ? -1.934 8.709 -2.096 1.00 88.81 88 LEU A CA 1
ATOM 721 C C . LEU A 1 88 ? -2.573 10.097 -2.233 1.00 88.81 88 LEU A C 1
ATOM 723 O O . LEU A 1 88 ? -3.434 10.446 -1.428 1.00 88.81 88 LEU A O 1
ATOM 727 N N . ASP A 1 89 ? -2.217 10.867 -3.265 1.00 82.00 89 ASP A N 1
ATOM 728 C CA . ASP A 1 89 ? -2.818 12.184 -3.492 1.00 82.00 89 ASP A CA 1
ATOM 729 C C . ASP A 1 89 ? -4.296 12.104 -3.911 1.00 82.00 89 ASP A C 1
ATOM 731 O O . ASP A 1 89 ? -5.125 12.907 -3.475 1.00 82.00 89 ASP A O 1
ATOM 735 N N . LYS A 1 90 ? -4.664 11.090 -4.697 1.00 81.88 90 LYS A N 1
ATOM 736 C CA . LYS A 1 90 ? -6.046 10.891 -5.154 1.00 81.88 90 LYS A CA 1
ATOM 737 C C . LYS A 1 90 ? -6.910 10.183 -4.120 1.00 81.88 90 LYS A C 1
ATOM 739 O O . LYS A 1 90 ? -8.122 10.093 -4.301 1.00 81.88 90 LYS A O 1
ATOM 744 N N . MET A 1 91 ? -6.321 9.697 -3.029 1.00 83.19 91 MET A N 1
ATOM 745 C CA . MET A 1 91 ? -7.066 8.962 -2.022 1.00 83.19 91 MET A CA 1
ATOM 746 C C . MET A 1 91 ? -8.047 9.840 -1.247 1.00 83.19 91 MET A C 1
ATOM 748 O O . MET A 1 91 ? -7.677 10.847 -0.650 1.00 83.19 91 MET A O 1
ATOM 752 N N . GLY A 1 92 ? -9.313 9.432 -1.225 1.00 83.00 92 GLY A N 1
ATOM 753 C CA . GLY A 1 92 ? -10.342 10.094 -0.426 1.00 83.00 92 GLY A CA 1
ATOM 754 C C . GLY A 1 92 ? -10.071 9.977 1.076 1.00 83.00 92 GLY A C 1
ATOM 755 O O . GLY A 1 92 ? -9.290 9.115 1.492 1.00 83.00 92 GLY A O 1
ATOM 756 N N . PRO A 1 93 ? -10.711 10.831 1.891 1.00 89.75 93 PRO A N 1
ATOM 757 C CA . PRO A 1 93 ? -10.594 10.727 3.332 1.00 89.75 93 PRO A CA 1
ATOM 758 C C . PRO A 1 93 ? -11.213 9.420 3.840 1.00 89.75 93 PRO A C 1
ATOM 760 O O . PRO A 1 93 ? -12.110 8.856 3.203 1.00 89.75 93 PRO A O 1
ATOM 763 N N . GLY A 1 94 ? -10.755 8.963 5.001 1.00 91.25 94 GLY A N 1
ATOM 764 C CA . GLY A 1 94 ? -11.367 7.836 5.694 1.00 91.25 94 GLY A CA 1
ATOM 765 C C . GLY A 1 94 ? -11.191 7.896 7.205 1.00 91.25 94 GLY A C 1
ATOM 766 O O . GLY A 1 94 ? -10.404 8.679 7.731 1.00 91.25 94 GLY A O 1
ATOM 767 N N . GLU A 1 95 ? -11.920 7.055 7.922 1.00 94.94 95 GLU A N 1
ATOM 768 C CA . GLU A 1 95 ? -11.888 7.058 9.386 1.00 94.94 95 GLU A CA 1
ATOM 769 C C . GLU A 1 95 ? -10.580 6.448 9.924 1.00 94.94 95 GLU A C 1
ATOM 771 O O . GLU A 1 95 ? -9.862 7.068 10.712 1.00 94.94 95 GLU A O 1
ATOM 776 N N . VAL A 1 96 ? -10.226 5.240 9.466 1.00 97.12 96 VAL A N 1
ATOM 777 C CA . VAL A 1 96 ? -9.081 4.481 9.995 1.00 97.12 96 VAL A CA 1
ATOM 778 C C . VAL A 1 96 ? -8.126 4.062 8.888 1.00 97.12 96 VAL A C 1
ATOM 780 O O . VAL A 1 96 ? -8.504 3.310 7.994 1.00 97.12 96 VAL A O 1
ATOM 783 N N . ALA A 1 97 ? -6.851 4.430 9.011 1.00 97.44 97 ALA A N 1
ATOM 784 C CA . ALA A 1 97 ? -5.763 3.800 8.267 1.00 97.44 97 ALA A CA 1
ATOM 785 C C . ALA A 1 97 ? -5.142 2.670 9.102 1.00 97.44 97 ALA A C 1
ATOM 787 O O . ALA A 1 97 ? -4.444 2.930 10.082 1.00 97.44 97 ALA A O 1
ATOM 788 N N . LEU A 1 98 ? -5.379 1.412 8.719 1.00 97.94 98 LEU A N 1
ATOM 789 C CA . LEU A 1 98 ? -4.774 0.238 9.345 1.00 97.94 98 LEU A CA 1
ATOM 790 C C . LEU A 1 98 ? -3.512 -0.204 8.595 1.00 97.94 98 LEU A C 1
ATOM 792 O O . LEU A 1 98 ? -3.587 -0.735 7.484 1.00 97.94 98 LEU A O 1
ATOM 796 N N . ILE A 1 99 ? -2.360 -0.076 9.246 1.00 98.25 99 ILE A N 1
ATOM 797 C CA . ILE A 1 99 ? -1.061 -0.495 8.719 1.00 98.25 99 ILE A CA 1
ATOM 798 C C . ILE A 1 99 ? -0.727 -1.907 9.221 1.00 98.25 99 ILE A C 1
ATOM 800 O O . ILE A 1 99 ? -0.651 -2.165 10.424 1.00 98.25 99 ILE A O 1
ATOM 804 N N . THR A 1 100 ? -0.520 -2.836 8.291 1.00 96.94 100 THR A N 1
ATOM 805 C CA . THR A 1 100 ? -0.194 -4.254 8.554 1.00 96.94 100 THR A CA 1
ATOM 806 C C . THR A 1 100 ? 1.101 -4.643 7.844 1.00 96.94 100 THR A C 1
ATOM 808 O O . THR A 1 100 ? 1.454 -3.969 6.883 1.00 96.94 100 THR A O 1
ATOM 811 N N . PRO A 1 101 ? 1.835 -5.693 8.252 1.00 95.31 101 PRO A N 1
ATOM 812 C CA . PRO A 1 101 ? 3.061 -6.061 7.556 1.00 95.31 101 PRO A CA 1
ATOM 813 C C . PRO A 1 101 ? 2.767 -6.773 6.242 1.00 95.31 101 PRO A C 1
ATOM 815 O O . PRO A 1 101 ? 1.705 -7.382 6.065 1.00 95.31 101 PRO A O 1
ATOM 818 N N . CYS A 1 102 ? 3.763 -6.776 5.364 1.00 92.62 102 CYS A N 1
ATOM 819 C CA . CYS A 1 102 ? 3.831 -7.684 4.232 1.00 92.62 102 CYS A CA 1
ATOM 820 C C . CYS A 1 102 ? 3.891 -9.157 4.676 1.00 92.62 102 CYS A C 1
ATOM 822 O O . CYS A 1 102 ? 4.019 -9.500 5.858 1.00 92.62 102 CYS A O 1
ATOM 824 N N . SER A 1 103 ? 3.778 -10.054 3.700 1.00 91.62 103 SER A N 1
ATOM 825 C CA . SER A 1 103 ? 3.928 -11.491 3.903 1.00 91.62 103 SER A CA 1
ATOM 826 C C . SER A 1 103 ? 4.878 -12.078 2.870 1.00 91.62 103 SER A C 1
ATOM 828 O O . SER A 1 103 ? 4.941 -11.605 1.737 1.00 91.62 103 SER A O 1
ATOM 830 N N . LYS A 1 104 ? 5.575 -13.154 3.255 1.00 88.69 104 LYS A N 1
ATOM 831 C CA . LYS A 1 104 ? 6.322 -13.991 2.309 1.00 88.69 104 LYS A CA 1
ATOM 832 C C . LYS A 1 104 ? 5.390 -14.628 1.272 1.00 88.69 104 LYS A C 1
ATOM 834 O O . LYS A 1 104 ? 5.801 -14.854 0.144 1.00 88.69 104 LYS A O 1
ATOM 839 N N . VAL A 1 105 ? 4.146 -14.926 1.655 1.00 91.00 105 VAL A N 1
ATOM 840 C CA . VAL A 1 105 ? 3.127 -15.410 0.717 1.00 91.00 105 VAL A CA 1
ATOM 841 C C . VAL A 1 105 ? 2.618 -14.218 -0.085 1.00 91.00 105 VAL A C 1
ATOM 843 O O . VAL A 1 105 ? 2.115 -13.262 0.509 1.00 91.00 105 VAL A O 1
ATOM 846 N N . LYS A 1 106 ? 2.747 -14.290 -1.411 1.00 91.31 106 LYS A N 1
ATOM 847 C CA . LYS A 1 106 ? 2.240 -13.294 -2.356 1.00 91.31 106 LYS A CA 1
ATOM 848 C C . LYS A 1 106 ? 1.197 -13.939 -3.274 1.00 91.31 106 LYS A C 1
ATOM 850 O O . LYS A 1 106 ? 1.430 -15.067 -3.703 1.00 91.31 106 LYS A O 1
ATOM 855 N N . PRO A 1 107 ? 0.071 -13.257 -3.545 1.00 91.31 107 PRO A N 1
ATOM 856 C CA . PRO A 1 107 ? -0.321 -11.952 -2.998 1.00 91.31 107 PRO A CA 1
ATOM 857 C C . PRO A 1 107 ? -0.569 -12.010 -1.477 1.00 91.31 107 PRO A C 1
ATOM 859 O O . PRO A 1 107 ? -0.946 -13.049 -0.929 1.00 91.31 107 PRO A O 1
ATOM 862 N N . TYR A 1 108 ? -0.333 -10.901 -0.761 1.00 89.81 108 TYR A N 1
ATOM 863 C CA . TYR A 1 108 ? -0.323 -10.895 0.716 1.00 89.81 108 TYR A CA 1
ATOM 864 C C . TYR A 1 108 ? -1.627 -11.421 1.330 1.00 89.81 108 TYR A C 1
ATOM 866 O O . TYR A 1 108 ? -1.607 -12.036 2.411 1.00 89.81 108 TYR A O 1
ATOM 874 N N . ARG A 1 109 ? -2.744 -11.206 0.621 1.00 89.19 109 ARG A N 1
ATOM 875 C CA . ARG A 1 109 ? -4.086 -11.684 0.968 1.00 89.19 109 ARG A CA 1
ATOM 876 C C . ARG A 1 109 ? -4.216 -13.180 1.200 1.00 89.19 109 ARG A C 1
ATOM 878 O O . ARG A 1 109 ? -5.109 -13.599 1.941 1.00 89.19 109 ARG A O 1
ATOM 885 N N . ASP A 1 110 ? -3.307 -13.978 0.658 1.00 91.50 110 ASP A N 1
ATOM 886 C CA . ASP A 1 110 ? -3.356 -15.425 0.829 1.00 91.50 110 ASP A CA 1
ATOM 887 C C . ASP A 1 110 ? -2.740 -15.915 2.138 1.00 91.50 110 ASP A C 1
ATOM 889 O O . ASP A 1 110 ? -3.031 -17.037 2.576 1.00 91.50 110 ASP A O 1
ATOM 893 N N . SER A 1 111 ? -1.983 -15.056 2.823 1.00 93.81 111 SER A N 1
ATOM 894 C CA . SER A 1 111 ? -1.361 -15.389 4.099 1.00 93.81 111 SER A CA 1
ATOM 895 C C . SER A 1 111 ? -2.375 -15.544 5.242 1.00 93.81 111 SER A C 1
ATOM 897 O O . SER A 1 111 ? -3.397 -14.858 5.327 1.00 93.81 111 SER A O 1
ATOM 899 N N . PHE A 1 112 ? -2.068 -16.449 6.177 1.00 94.44 112 PHE A N 1
ATOM 900 C CA . PHE A 1 112 ? -2.938 -16.763 7.315 1.00 94.44 112 PHE A CA 1
ATOM 901 C C . PHE A 1 112 ? -3.289 -15.529 8.158 1.00 94.44 112 PHE A C 1
ATOM 903 O O . PHE A 1 112 ? -4.459 -15.289 8.455 1.00 94.44 112 PHE A O 1
ATOM 910 N N . MET A 1 113 ? -2.280 -14.733 8.523 1.00 94.19 113 MET A N 1
ATOM 911 C CA . MET A 1 113 ? -2.476 -13.539 9.347 1.00 94.19 113 MET A CA 1
ATOM 912 C C . MET A 1 113 ? -3.338 -12.498 8.640 1.00 94.19 113 MET A C 1
ATOM 914 O O . MET A 1 113 ? -4.225 -11.916 9.262 1.00 94.19 113 MET A O 1
ATOM 918 N N . TYR A 1 114 ? -3.136 -12.318 7.333 1.00 93.94 114 TYR A N 1
ATOM 919 C CA . TYR A 1 114 ? -3.941 -11.403 6.538 1.00 93.94 114 TYR A CA 1
ATOM 920 C C . TYR A 1 114 ? -5.413 -11.807 6.558 1.00 93.94 114 TYR A C 1
ATOM 922 O O . TYR A 1 114 ? -6.255 -10.978 6.889 1.00 93.94 114 TYR A O 1
ATOM 930 N N . LYS A 1 115 ? -5.726 -13.080 6.285 1.00 94.06 115 LYS A N 1
ATOM 931 C CA . LYS A 1 115 ? -7.108 -13.593 6.293 1.00 94.06 115 LYS A CA 1
ATOM 932 C C . LYS A 1 115 ? -7.806 -13.364 7.633 1.00 94.06 115 LYS A C 1
ATOM 934 O O . LYS A 1 115 ? -8.999 -13.069 7.672 1.00 94.06 115 LYS A O 1
ATOM 939 N N . LYS A 1 116 ? -7.073 -13.474 8.743 1.00 95.38 116 LYS A N 1
ATOM 940 C CA . LYS A 1 116 ? -7.633 -13.202 10.070 1.00 95.38 116 LYS A CA 1
ATOM 941 C C . LYS A 1 116 ? -7.906 -11.720 10.307 1.00 95.38 116 LYS A C 1
ATOM 943 O O . LYS A 1 116 ? -8.973 -11.400 10.820 1.00 95.38 116 LYS A O 1
ATOM 948 N N . ILE A 1 117 ? -6.982 -10.842 9.920 1.00 94.56 117 ILE A N 1
ATOM 949 C CA . ILE A 1 117 ? -7.170 -9.391 10.031 1.00 94.56 117 ILE A CA 1
ATOM 950 C C . ILE A 1 117 ? -8.348 -8.937 9.157 1.00 94.56 117 ILE A C 1
ATOM 952 O O . ILE A 1 117 ? -9.228 -8.235 9.650 1.00 94.56 117 ILE A O 1
ATOM 956 N N . GLU A 1 118 ? -8.449 -9.425 7.917 1.00 92.62 118 GLU A N 1
ATOM 957 C CA . GLU A 1 118 ? -9.602 -9.153 7.044 1.00 92.62 118 GLU A CA 1
ATOM 958 C C . GLU A 1 118 ? -10.916 -9.618 7.664 1.00 92.62 118 GLU A C 1
ATOM 960 O O . GLU A 1 118 ? -11.909 -8.906 7.610 1.00 92.62 118 GLU A O 1
ATOM 965 N N . SER A 1 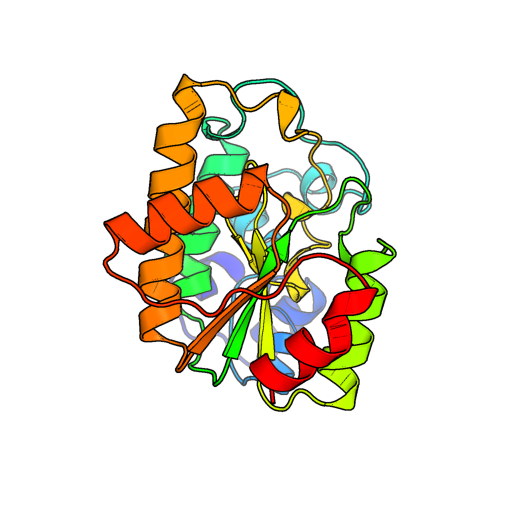119 ? -10.941 -10.794 8.298 1.00 93.94 119 SER A N 1
ATOM 966 C CA . SER A 1 119 ? -12.153 -11.280 8.961 1.00 93.94 119 SER A CA 1
ATOM 967 C C . SER A 1 119 ? -12.615 -10.371 10.105 1.00 93.94 119 SER A C 1
ATOM 969 O O . SER A 1 119 ? -13.806 -10.365 10.409 1.00 93.94 119 SER A O 1
ATOM 971 N N . ILE A 1 120 ? -11.703 -9.651 10.763 1.00 95.00 120 ILE A N 1
ATOM 972 C CA . ILE A 1 120 ? -12.035 -8.684 11.819 1.00 95.00 120 ILE A CA 1
ATOM 973 C C . ILE A 1 120 ? -12.560 -7.405 11.177 1.00 95.00 120 ILE A C 1
ATOM 975 O O . ILE A 1 120 ? -13.634 -6.952 11.565 1.00 95.00 120 ILE A O 1
ATOM 979 N N . ILE A 1 121 ? -11.850 -6.876 10.175 1.00 93.88 121 ILE A N 1
ATOM 980 C CA . ILE A 1 121 ? -12.273 -5.681 9.435 1.00 93.88 121 ILE A CA 1
ATOM 981 C C . ILE A 1 121 ? -13.668 -5.896 8.842 1.00 93.88 121 ILE A C 1
ATOM 983 O O . ILE A 1 121 ? -14.573 -5.137 9.148 1.00 93.88 121 ILE A O 1
ATOM 987 N N . ASN A 1 122 ? -13.888 -6.979 8.097 1.00 92.31 122 ASN A N 1
ATOM 988 C CA . ASN A 1 122 ? -15.168 -7.249 7.435 1.00 92.31 122 ASN A CA 1
ATOM 989 C C . ASN A 1 122 ? -16.334 -7.444 8.413 1.00 92.31 122 ASN A C 1
ATOM 991 O O . ASN A 1 122 ? -17.489 -7.286 8.031 1.00 92.31 122 ASN A O 1
ATOM 995 N N . LYS A 1 123 ? -16.051 -7.861 9.654 1.00 94.69 123 LYS A N 1
ATOM 996 C CA . LYS A 1 123 ? -17.087 -8.132 10.655 1.00 94.69 123 LYS A CA 1
ATOM 997 C C . LYS A 1 123 ? -17.399 -6.922 11.535 1.00 94.69 123 LYS A C 1
ATOM 999 O O . LYS A 1 123 ? -18.523 -6.822 12.019 1.00 94.69 123 LYS A O 1
ATOM 1004 N N . TYR A 1 124 ? -16.411 -6.074 11.807 1.00 94.06 124 TYR A N 1
ATOM 1005 C CA . TYR A 1 124 ? -16.526 -5.018 12.816 1.00 94.06 124 TYR A CA 1
ATOM 1006 C C . TYR A 1 124 ? -16.109 -3.633 12.320 1.00 94.06 124 TYR A C 1
ATOM 1008 O O . TYR A 1 124 ? -16.567 -2.649 12.885 1.00 94.06 124 TYR A O 1
ATOM 1016 N N . GLY A 1 125 ? -15.239 -3.551 11.316 1.00 90.12 125 GLY A N 1
ATOM 1017 C CA . GLY A 1 125 ? -14.790 -2.283 10.754 1.00 90.12 125 GLY A CA 1
ATOM 1018 C C . GLY A 1 125 ? -15.876 -1.647 9.893 1.00 90.12 125 GLY A C 1
ATOM 1019 O O . GLY A 1 125 ? -16.576 -2.342 9.158 1.00 90.12 125 GLY A O 1
ATOM 1020 N N . ASN A 1 126 ? -15.997 -0.325 9.984 1.00 85.75 126 ASN A N 1
ATOM 1021 C CA . ASN A 1 126 ? -16.915 0.455 9.158 1.00 85.75 126 ASN A CA 1
ATOM 1022 C C . ASN A 1 126 ? -16.170 1.101 7.978 1.00 85.75 126 ASN A C 1
ATOM 1024 O O . ASN A 1 126 ? -16.414 0.758 6.824 1.00 85.75 126 ASN A O 1
ATOM 1028 N N . ASP A 1 127 ? -15.190 1.961 8.268 1.00 91.19 127 ASP A N 1
ATOM 1029 C CA . ASP A 1 127 ? -14.368 2.636 7.258 1.00 91.19 127 ASP A CA 1
ATOM 1030 C C . ASP A 1 127 ? -12.868 2.468 7.544 1.00 91.19 127 ASP A C 1
ATOM 1032 O O . ASP A 1 127 ? -12.136 3.403 7.870 1.00 91.19 127 ASP A O 1
ATOM 1036 N N . VAL A 1 128 ? -12.413 1.217 7.443 1.00 93.25 128 VAL A N 1
ATOM 1037 C CA . VAL A 1 128 ? -11.019 0.837 7.695 1.00 93.25 128 VAL A CA 1
ATOM 1038 C C . VAL A 1 128 ? -10.291 0.613 6.378 1.00 93.25 128 VAL A C 1
ATOM 1040 O O . VAL A 1 128 ? -10.531 -0.361 5.663 1.00 93.25 128 VAL A O 1
ATOM 1043 N N . TRP A 1 129 ? -9.345 1.494 6.085 1.00 93.06 129 TRP A N 1
ATOM 1044 C CA . TRP A 1 129 ? -8.479 1.408 4.923 1.00 93.06 129 TRP A CA 1
ATOM 1045 C C . TRP A 1 129 ? -7.208 0.694 5.303 1.00 93.06 129 TRP A C 1
ATOM 1047 O O . TRP A 1 129 ? -6.472 1.112 6.195 1.00 93.06 129 TRP A O 1
ATOM 1057 N N . ARG A 1 130 ? -6.943 -0.410 4.617 1.00 93.12 130 ARG A N 1
ATOM 1058 C CA . ARG A 1 130 ? -5.798 -1.240 4.936 1.00 93.12 130 ARG A CA 1
ATOM 1059 C C . ARG A 1 130 ? -4.628 -0.954 4.007 1.00 93.12 130 ARG A C 1
ATOM 1061 O O . ARG A 1 130 ? -4.749 -1.018 2.783 1.00 93.12 130 ARG A O 1
ATOM 1068 N N . PHE A 1 131 ? -3.477 -0.744 4.626 1.00 95.88 131 PHE A N 1
ATOM 1069 C CA . PHE A 1 131 ? -2.195 -0.548 3.977 1.00 95.88 131 PHE A CA 1
ATOM 1070 C C . PHE A 1 131 ? -1.220 -1.615 4.462 1.00 95.88 131 PHE A C 1
ATOM 1072 O O . PHE A 1 131 ? -1.140 -1.940 5.650 1.00 95.88 131 PHE A O 1
ATOM 1079 N N . VAL A 1 132 ? -0.484 -2.189 3.527 1.00 96.19 132 VAL A N 1
ATOM 1080 C CA . VAL A 1 132 ? 0.556 -3.167 3.795 1.00 96.19 132 VAL A CA 1
ATOM 1081 C C . VAL A 1 132 ? 1.894 -2.448 3.761 1.00 96.19 132 VAL A C 1
ATOM 1083 O O . VAL A 1 132 ? 2.313 -1.960 2.717 1.00 96.19 132 VAL A O 1
ATOM 1086 N N . MET A 1 133 ? 2.558 -2.374 4.909 1.00 96.75 133 MET A N 1
ATOM 1087 C CA . MET A 1 133 ? 3.929 -1.902 5.006 1.00 96.75 133 MET A CA 1
ATOM 1088 C C . MET A 1 133 ? 4.866 -2.991 4.504 1.00 96.75 133 MET A C 1
ATOM 1090 O O . MET A 1 133 ? 4.831 -4.123 4.996 1.00 96.75 133 MET A O 1
ATOM 1094 N N . SER A 1 134 ? 5.687 -2.647 3.522 1.00 94.38 134 SER A N 1
ATOM 1095 C CA . SER A 1 134 ? 6.512 -3.619 2.828 1.00 94.38 134 SER A CA 1
ATOM 1096 C C . SER A 1 134 ? 7.849 -3.047 2.410 1.00 94.38 134 SER A C 1
ATOM 1098 O O . SER A 1 134 ? 7.938 -1.931 1.927 1.00 94.38 134 SER A O 1
ATOM 1100 N N . GLU A 1 135 ? 8.880 -3.869 2.441 1.00 94.12 135 GLU A N 1
ATOM 1101 C CA . GLU A 1 135 ? 10.095 -3.649 1.674 1.00 94.12 135 GLU A CA 1
ATOM 1102 C C . GLU A 1 135 ? 9.928 -4.285 0.286 1.00 94.12 135 GLU A C 1
ATOM 1104 O O . GLU A 1 135 ? 9.261 -5.320 0.188 1.00 94.12 135 GLU A O 1
ATOM 1109 N N . PRO A 1 136 ? 10.469 -3.695 -0.793 1.00 95.56 136 PRO A N 1
ATOM 1110 C CA . PRO A 1 136 ? 10.995 -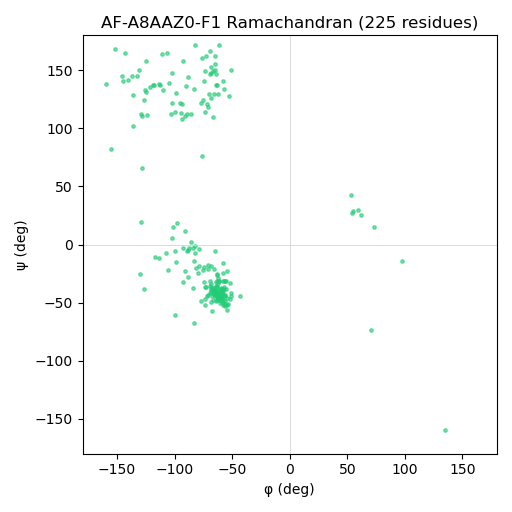2.329 -0.894 1.00 95.56 136 PRO A CA 1
ATOM 1111 C C . PRO A 1 136 ? 9.896 -1.290 -1.231 1.00 95.56 136 PRO A C 1
ATOM 1113 O O . PRO A 1 136 ? 10.172 -0.109 -1.421 1.00 95.56 136 PRO A O 1
ATOM 1116 N N . LEU A 1 137 ? 8.633 -1.720 -1.343 1.00 96.25 137 LEU A N 1
ATOM 1117 C CA . LEU A 1 137 ? 7.527 -0.907 -1.874 1.00 96.25 137 LEU A CA 1
ATOM 1118 C C . LEU A 1 137 ? 6.947 0.121 -0.892 1.00 96.25 137 LEU A C 1
ATOM 1120 O O . LEU A 1 137 ? 6.101 0.918 -1.267 1.00 96.25 137 LEU A O 1
ATOM 1124 N N . VAL A 1 138 ? 7.413 0.150 0.351 1.00 96.19 138 VAL A N 1
ATOM 1125 C CA . VAL A 1 138 ? 7.034 1.091 1.412 1.00 96.19 138 VAL A CA 1
ATOM 1126 C C . VAL A 1 138 ? 5.616 0.863 1.930 1.00 96.19 138 VAL A C 1
ATOM 1128 O O . VAL A 1 138 ? 5.443 0.326 3.025 1.00 96.19 138 VAL A O 1
ATOM 1131 N N . ILE A 1 139 ? 4.608 1.233 1.142 1.00 96.00 139 ILE A N 1
ATOM 1132 C CA . ILE A 1 139 ? 3.184 1.092 1.447 1.00 96.00 139 ILE A CA 1
ATOM 1133 C C . ILE A 1 139 ? 2.465 0.561 0.208 1.00 96.00 139 ILE A C 1
ATOM 1135 O O . ILE A 1 139 ? 2.578 1.121 -0.880 1.00 96.00 139 ILE A O 1
ATOM 1139 N N . VAL A 1 140 ? 1.683 -0.500 0.391 1.00 94.62 140 VAL A N 1
ATOM 1140 C CA . VAL A 1 140 ? 0.828 -1.101 -0.636 1.00 94.62 140 VAL A CA 1
ATOM 1141 C C . VAL A 1 140 ? -0.606 -1.138 -0.119 1.00 94.62 140 VAL A C 1
ATOM 1143 O O . VAL A 1 140 ? -0.891 -1.886 0.821 1.00 94.62 140 VAL A O 1
ATOM 1146 N N . PRO A 1 141 ? -1.545 -0.361 -0.680 1.00 91.62 141 PRO A N 1
ATOM 1147 C CA . PRO A 1 141 ? -2.949 -0.512 -0.326 1.00 91.62 141 PRO A CA 1
ATOM 1148 C C . PRO A 1 141 ? -3.444 -1.932 -0.605 1.00 91.62 141 PRO A C 1
ATOM 1150 O O . PRO A 1 141 ? -3.108 -2.543 -1.617 1.00 91.62 141 PRO A O 1
ATOM 1153 N N . ARG A 1 142 ? -4.270 -2.457 0.300 1.00 89.25 142 ARG A N 1
ATOM 1154 C CA . ARG A 1 142 ? -4.805 -3.832 0.309 1.00 89.25 142 ARG A CA 1
ATOM 1155 C C . ARG A 1 142 ? -5.274 -4.321 -1.063 1.00 89.25 142 ARG A C 1
ATOM 1157 O O . ARG A 1 142 ? -5.016 -5.459 -1.436 1.00 89.25 142 ARG A O 1
ATOM 1164 N N . PHE A 1 143 ? -5.989 -3.483 -1.804 1.00 83.00 143 PHE A N 1
ATOM 1165 C CA . PHE A 1 143 ? -6.575 -3.841 -3.096 1.00 83.00 143 PHE A CA 1
ATOM 1166 C C . PHE A 1 143 ? -5.530 -4.012 -4.212 1.00 83.00 143 PHE A C 1
ATOM 1168 O O . PHE A 1 143 ? -5.786 -4.765 -5.148 1.00 83.00 143 PHE A O 1
ATOM 1175 N N . PHE A 1 144 ? -4.335 -3.430 -4.062 1.00 88.25 144 PHE A N 1
ATOM 1176 C CA . PHE A 1 144 ? -3.237 -3.511 -5.028 1.00 88.25 144 PHE A CA 1
ATOM 1177 C C . PHE A 1 144 ? -2.238 -4.642 -4.787 1.00 88.25 144 PHE A C 1
ATOM 1179 O O . PHE A 1 144 ? -1.354 -4.852 -5.610 1.00 88.25 144 PHE A O 1
ATOM 1186 N N . ASP A 1 145 ? -2.389 -5.420 -3.714 1.00 90.38 145 ASP A N 1
ATOM 1187 C CA . ASP A 1 145 ? -1.431 -6.477 -3.362 1.00 90.38 145 ASP A CA 1
ATOM 1188 C C . ASP A 1 145 ? -1.330 -7.647 -4.362 1.00 90.38 145 ASP A C 1
ATOM 1190 O O . ASP A 1 145 ? -0.480 -8.515 -4.175 1.00 90.38 145 ASP A O 1
ATOM 1194 N N . VAL A 1 146 ? -2.186 -7.683 -5.390 1.00 91.12 146 VAL A N 1
ATOM 1195 C CA . VAL A 1 146 ? -2.187 -8.670 -6.485 1.00 91.12 146 VAL A CA 1
ATOM 1196 C C . VAL A 1 146 ? -1.514 -8.167 -7.759 1.00 91.12 146 VAL A C 1
ATOM 1198 O O . VAL A 1 146 ? -1.226 -8.971 -8.639 1.00 91.12 146 VAL A O 1
ATOM 1201 N N . TYR A 1 147 ? -1.289 -6.860 -7.882 1.00 90.94 147 TYR A N 1
ATOM 1202 C CA . TYR A 1 147 ? -0.761 -6.263 -9.104 1.00 90.94 147 TYR A CA 1
ATOM 1203 C C . TYR A 1 147 ? 0.761 -6.158 -9.059 1.00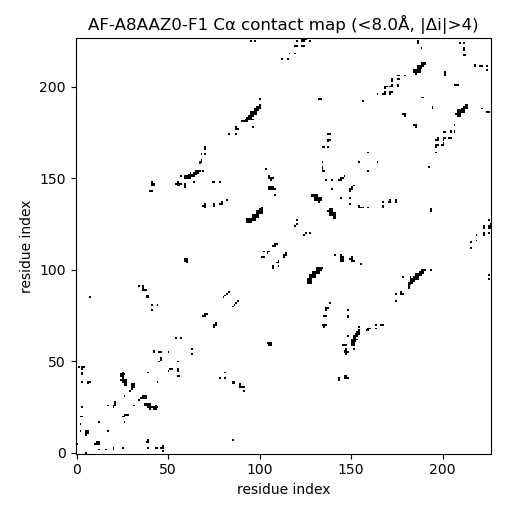 90.94 147 TYR A C 1
ATOM 1205 O O . TYR A 1 147 ? 1.369 -6.127 -7.986 1.00 90.94 147 TYR A O 1
ATOM 1213 N N . PHE A 1 148 ? 1.367 -6.063 -10.239 1.00 93.25 148 PHE A N 1
ATOM 1214 C CA . PHE A 1 148 ? 2.779 -5.746 -10.378 1.00 93.25 148 PHE A CA 1
ATOM 1215 C C . PHE A 1 148 ? 3.080 -4.332 -9.833 1.00 93.25 148 PHE A C 1
ATOM 1217 O O . PHE A 1 148 ? 2.304 -3.408 -10.089 1.00 93.25 148 PHE A O 1
ATOM 1224 N N . PRO A 1 149 ? 4.181 -4.125 -9.082 1.00 95.06 149 PRO A N 1
ATOM 1225 C CA . PRO A 1 149 ? 5.172 -5.115 -8.655 1.00 95.06 149 PRO A CA 1
ATOM 1226 C C . PRO A 1 149 ? 4.832 -5.806 -7.326 1.00 95.06 149 PRO A C 1
ATOM 1228 O O . PRO A 1 149 ? 5.566 -6.694 -6.908 1.00 95.06 149 PRO A O 1
ATOM 1231 N N . SER A 1 150 ? 3.766 -5.413 -6.624 1.00 94.25 150 SER A N 1
ATOM 1232 C CA . SER A 1 150 ? 3.456 -5.855 -5.255 1.00 94.25 150 SER A CA 1
ATOM 1233 C C . SER A 1 150 ? 3.370 -7.368 -5.063 1.00 94.25 150 SER A C 1
ATOM 1235 O O . SER A 1 150 ? 3.859 -7.875 -4.048 1.00 94.25 150 SER A O 1
ATOM 1237 N N . ALA A 1 151 ? 2.814 -8.102 -6.024 1.00 94.69 151 ALA A N 1
ATOM 1238 C CA . ALA A 1 151 ? 2.740 -9.560 -5.946 1.00 94.69 151 ALA A CA 1
ATOM 1239 C C . ALA A 1 151 ? 3.975 -10.281 -6.513 1.00 94.69 151 ALA A C 1
ATOM 1241 O O . ALA A 1 151 ? 4.035 -11.506 -6.410 1.00 94.69 151 ALA A O 1
ATOM 1242 N N . HIS A 1 152 ? 4.953 -9.554 -7.068 1.00 96.00 152 HIS A N 1
ATOM 1243 C CA . HIS A 1 152 ? 5.913 -10.125 -8.020 1.00 96.00 152 HIS A CA 1
ATOM 1244 C C . HIS A 1 152 ? 7.384 -9.860 -7.716 1.00 96.00 152 HIS A C 1
ATOM 1246 O O . HIS A 1 152 ? 8.237 -9.965 -8.591 1.00 96.00 152 HIS A O 1
ATOM 1252 N N . TYR A 1 153 ? 7.718 -9.514 -6.479 1.00 94.75 153 TYR A N 1
ATOM 1253 C CA . TYR A 1 153 ? 9.117 -9.368 -6.070 1.00 94.75 153 TYR A CA 1
ATOM 1254 C C . TYR A 1 153 ? 9.546 -10.460 -5.083 1.00 94.75 153 TYR A C 1
ATOM 1256 O O . TYR A 1 153 ? 8.695 -11.077 -4.444 1.00 94.75 153 TYR A O 1
ATOM 1264 N N . ASP A 1 154 ? 10.844 -10.657 -4.873 1.00 93.94 154 ASP A N 1
ATOM 1265 C CA . ASP A 1 154 ? 11.378 -11.343 -3.692 1.00 93.94 154 ASP A CA 1
ATOM 1266 C C . ASP A 1 154 ? 12.474 -10.502 -3.039 1.00 93.94 154 ASP A C 1
ATOM 1268 O O . ASP A 1 154 ? 13.544 -10.259 -3.595 1.00 93.94 154 ASP A O 1
ATOM 1272 N N . TYR A 1 155 ? 12.160 -10.016 -1.842 1.00 93.62 155 TYR A N 1
ATOM 1273 C CA . TYR A 1 155 ? 13.023 -9.128 -1.077 1.00 93.62 155 TYR A CA 1
ATOM 1274 C C . TYR A 1 155 ? 12.694 -9.267 0.408 1.00 93.62 155 TYR A C 1
ATOM 1276 O O . TYR A 1 155 ? 11.861 -8.530 0.947 1.00 93.62 155 TYR A O 1
ATOM 1284 N N . PRO A 1 156 ? 13.249 -10.297 1.065 1.00 89.56 156 PRO A N 1
ATOM 1285 C CA . PRO A 1 156 ? 12.977 -10.551 2.467 1.00 89.56 156 PRO A CA 1
ATOM 1286 C C . PRO A 1 156 ? 13.586 -9.446 3.350 1.00 89.56 156 PRO A C 1
ATOM 1288 O O . PRO A 1 156 ? 14.620 -8.879 2.992 1.00 89.56 156 PRO A O 1
ATOM 1291 N N . PRO A 1 157 ? 13.023 -9.173 4.544 1.00 88.19 157 PRO A N 1
ATOM 1292 C CA . PRO A 1 157 ? 13.524 -8.131 5.450 1.00 88.19 157 PRO A CA 1
ATOM 1293 C C . PRO A 1 157 ? 14.989 -8.297 5.884 1.00 88.19 157 PRO A C 1
ATOM 1295 O O . PRO A 1 157 ? 15.574 -7.388 6.468 1.00 88.19 157 PRO A O 1
ATOM 1298 N N . GLU A 1 158 ? 15.577 -9.477 5.697 1.00 89.12 158 GLU A N 1
ATOM 1299 C CA . GLU A 1 158 ? 16.992 -9.767 5.947 1.00 89.12 158 GLU A CA 1
ATOM 1300 C C . GLU A 1 158 ? 17.928 -9.185 4.879 1.00 89.12 158 GLU A C 1
ATOM 1302 O O . GLU A 1 158 ? 19.112 -9.034 5.166 1.00 89.12 158 GLU A O 1
ATOM 1307 N N . ARG A 1 159 ? 17.418 -8.856 3.683 1.00 90.88 159 ARG A N 1
ATOM 1308 C CA . ARG A 1 159 ? 18.195 -8.260 2.581 1.00 90.88 159 ARG A CA 1
ATOM 1309 C C . ARG A 1 159 ? 18.236 -6.734 2.595 1.00 90.88 159 ARG A C 1
ATOM 1311 O O . ARG A 1 159 ? 18.960 -6.153 1.798 1.00 90.88 159 ARG A O 1
ATOM 1318 N N . VAL A 1 160 ? 17.494 -6.089 3.494 1.00 93.62 160 VAL A N 1
ATOM 1319 C CA . VAL A 1 160 ? 17.544 -4.632 3.654 1.00 93.62 160 VAL A CA 1
ATOM 1320 C C . VAL A 1 160 ? 18.915 -4.245 4.191 1.00 93.62 160 VAL A C 1
ATOM 1322 O O . VAL A 1 160 ? 19.224 -4.523 5.357 1.00 93.62 160 VAL A O 1
ATOM 1325 N N . ALA A 1 161 ? 19.732 -3.607 3.353 1.00 94.06 161 ALA A N 1
ATOM 1326 C CA . ALA A 1 161 ? 21.048 -3.151 3.768 1.00 94.06 161 ALA A CA 1
ATOM 1327 C C . ALA A 1 161 ? 20.927 -2.025 4.818 1.00 94.06 161 ALA A C 1
ATOM 1329 O O . ALA A 1 161 ? 19.962 -1.250 4.788 1.00 94.06 161 ALA A O 1
ATOM 1330 N N . PRO A 1 162 ? 21.884 -1.888 5.757 1.00 95.19 162 PRO A N 1
ATOM 1331 C CA . PRO A 1 162 ? 21.891 -0.788 6.726 1.00 95.19 162 PRO A CA 1
ATOM 1332 C C . PRO A 1 162 ? 21.760 0.602 6.088 1.00 95.19 162 PRO A C 1
ATOM 1334 O O . PRO A 1 162 ? 21.129 1.486 6.664 1.00 95.19 162 PRO A O 1
ATOM 1337 N N . GLU A 1 163 ? 22.311 0.785 4.892 1.00 96.44 163 GLU A N 1
ATOM 1338 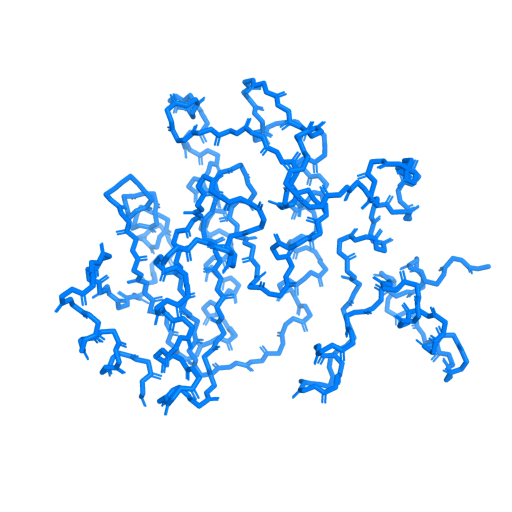C CA . GLU A 1 163 ? 22.268 2.019 4.110 1.00 96.44 163 GLU A CA 1
ATOM 1339 C C . GLU A 1 163 ? 20.902 2.260 3.441 1.00 96.44 163 GLU A C 1
ATOM 1341 O O . GLU A 1 163 ? 20.565 3.403 3.134 1.00 96.44 163 GLU A O 1
ATOM 1346 N N . GLU A 1 164 ? 20.089 1.217 3.247 1.00 96.19 164 GLU A N 1
ATOM 1347 C CA . GLU A 1 164 ? 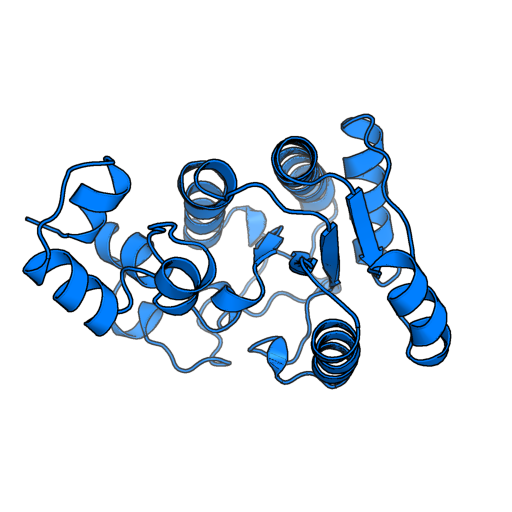18.714 1.335 2.743 1.00 96.19 164 GLU A CA 1
ATOM 1348 C C . GLU A 1 164 ? 17.725 1.706 3.853 1.00 96.19 164 GLU A C 1
ATOM 1350 O O . GLU A 1 164 ? 16.657 2.249 3.574 1.00 96.19 164 GLU A O 1
ATOM 1355 N N . VAL A 1 165 ? 18.074 1.476 5.124 1.00 97.06 165 VAL A N 1
ATOM 1356 C CA . VAL A 1 165 ? 17.203 1.792 6.267 1.00 97.06 165 VAL A CA 1
ATOM 1357 C C . VAL A 1 165 ? 16.815 3.279 6.316 1.00 97.06 165 VAL A C 1
ATOM 1359 O O . VAL A 1 165 ? 15.622 3.548 6.453 1.00 97.06 165 VAL A O 1
ATOM 1362 N N . PRO A 1 166 ? 17.732 4.259 6.174 1.00 98.00 166 PRO A N 1
ATOM 1363 C CA . PRO A 1 166 ? 17.353 5.671 6.105 1.00 98.00 166 PRO A CA 1
ATOM 1364 C C . PRO A 1 166 ? 16.420 5.994 4.933 1.00 98.00 166 PRO A C 1
ATOM 1366 O O . PRO A 1 166 ? 15.484 6.772 5.108 1.00 98.00 166 PRO A O 1
ATOM 1369 N N . ILE A 1 167 ? 16.635 5.372 3.766 1.00 97.88 167 ILE A N 1
ATOM 1370 C CA . ILE A 1 167 ? 15.774 5.541 2.583 1.00 97.88 167 ILE A CA 1
ATOM 1371 C C . ILE A 1 167 ? 14.369 5.032 2.902 1.00 97.88 167 ILE A C 1
ATOM 1373 O O . ILE A 1 167 ? 13.378 5.720 2.671 1.00 97.88 167 ILE A O 1
ATOM 1377 N N . TYR A 1 168 ? 14.285 3.841 3.488 1.00 97.81 168 TYR A N 1
ATOM 1378 C CA . TYR A 1 168 ? 13.019 3.233 3.854 1.00 97.81 168 TYR A CA 1
ATOM 1379 C C . TYR A 1 168 ? 12.265 4.064 4.897 1.00 97.81 168 TYR A C 1
ATOM 1381 O O . TYR A 1 168 ? 11.081 4.337 4.712 1.00 97.81 168 TYR A O 1
ATOM 1389 N N . VAL A 1 169 ? 12.943 4.524 5.954 1.00 98.50 169 VAL A N 1
ATOM 1390 C CA . VAL A 1 169 ? 12.346 5.403 6.972 1.00 98.50 169 VAL A CA 1
ATOM 1391 C C . VAL A 1 169 ? 11.816 6.692 6.338 1.00 98.50 169 VAL A C 1
ATOM 1393 O O . VAL A 1 169 ? 10.681 7.065 6.623 1.00 98.50 169 VAL A O 1
ATOM 1396 N N . ASP A 1 170 ? 12.577 7.338 5.448 1.00 98.56 170 ASP A N 1
ATOM 1397 C CA . ASP A 1 170 ? 12.137 8.568 4.776 1.00 98.56 170 ASP A CA 1
ATOM 1398 C C . ASP A 1 170 ? 10.901 8.346 3.891 1.00 98.56 170 ASP A C 1
ATOM 1400 O O . ASP A 1 170 ? 9.962 9.143 3.914 1.00 98.56 170 ASP A O 1
ATOM 1404 N N . LEU A 1 171 ? 10.857 7.242 3.143 1.00 98.38 171 LEU A N 1
ATOM 1405 C CA . LEU A 1 171 ? 9.702 6.919 2.308 1.00 98.38 171 LEU A CA 1
ATOM 1406 C C . LEU A 1 171 ? 8.466 6.576 3.152 1.00 98.38 171 LEU A C 1
ATOM 1408 O O . LEU A 1 171 ? 7.363 7.020 2.832 1.00 98.38 171 LEU A O 1
ATOM 1412 N N . VAL A 1 172 ? 8.632 5.831 4.251 1.00 98.38 172 VAL A N 1
ATOM 1413 C CA . VAL A 1 172 ? 7.531 5.552 5.189 1.00 98.38 172 VAL A CA 1
ATOM 1414 C C . VAL A 1 172 ? 7.039 6.855 5.811 1.00 98.38 172 VAL A C 1
ATOM 1416 O O . VAL A 1 172 ? 5.833 7.072 5.860 1.00 98.38 172 VAL A O 1
ATOM 1419 N N . ARG A 1 173 ? 7.944 7.754 6.217 1.00 98.56 173 ARG A N 1
ATOM 1420 C CA . ARG A 1 173 ? 7.608 9.075 6.770 1.00 98.56 173 ARG A CA 1
ATOM 1421 C C . ARG A 1 173 ? 6.746 9.872 5.792 1.00 98.56 173 ARG A C 1
ATOM 1423 O O . ARG A 1 173 ? 5.656 10.293 6.166 1.00 98.56 173 ARG A O 1
ATOM 1430 N N . LYS A 1 174 ? 7.175 9.990 4.529 1.00 97.88 174 LYS A N 1
ATOM 1431 C CA . LYS A 1 174 ? 6.403 10.652 3.459 1.00 97.88 174 LYS A CA 1
ATOM 1432 C C . LYS A 1 174 ? 5.012 10.044 3.290 1.00 97.88 174 LYS A C 1
ATOM 1434 O O . LYS A 1 174 ? 4.031 10.770 3.157 1.00 97.88 174 LYS A O 1
ATOM 1439 N N . ALA A 1 175 ? 4.909 8.714 3.314 1.00 97.56 175 ALA A N 1
ATOM 1440 C CA . ALA A 1 175 ? 3.619 8.043 3.184 1.00 97.56 175 ALA A CA 1
ATOM 1441 C C . ALA A 1 175 ? 2.711 8.337 4.384 1.00 97.56 175 ALA A C 1
ATOM 1443 O O . ALA A 1 175 ? 1.526 8.612 4.201 1.00 97.56 175 ALA A O 1
ATOM 1444 N N . LEU A 1 176 ? 3.263 8.324 5.600 1.00 97.88 176 LEU A N 1
ATOM 1445 C CA . LEU A 1 176 ? 2.517 8.621 6.820 1.00 97.88 176 LEU A CA 1
ATOM 1446 C C . LEU A 1 176 ? 2.046 10.068 6.888 1.00 97.88 176 LEU A C 1
ATOM 1448 O O . LEU A 1 176 ? 0.927 10.292 7.332 1.00 97.88 176 LEU A O 1
ATOM 1452 N N . GLU A 1 177 ? 2.841 11.026 6.417 1.00 96.94 177 GLU A N 1
ATOM 1453 C CA . GLU A 1 177 ? 2.428 12.430 6.328 1.00 96.94 177 GLU A CA 1
ATOM 1454 C C . GLU A 1 177 ? 1.183 12.582 5.455 1.00 96.94 177 GLU A C 1
ATOM 1456 O O . GLU A 1 177 ? 0.206 13.192 5.885 1.00 96.94 177 GLU A O 1
ATOM 1461 N N . VAL A 1 178 ? 1.162 11.958 4.272 1.00 95.75 178 VAL A N 1
ATOM 1462 C CA . VAL A 1 178 ? -0.026 12.013 3.408 1.00 95.75 178 VAL A CA 1
ATOM 1463 C C . VAL A 1 178 ? -1.200 11.280 4.059 1.00 95.75 178 VAL A C 1
ATOM 1465 O O . VAL A 1 178 ? -2.287 11.846 4.156 1.00 95.75 178 VAL A O 1
ATOM 1468 N N . ILE A 1 179 ? -0.991 10.062 4.571 1.00 96.12 179 ILE A N 1
ATOM 1469 C CA . ILE A 1 179 ? -2.040 9.282 5.248 1.00 96.12 179 ILE A CA 1
ATOM 1470 C C . ILE A 1 179 ? -2.636 10.074 6.426 1.00 96.12 179 ILE A C 1
ATOM 1472 O O . ILE A 1 179 ? -3.853 10.164 6.545 1.00 96.12 179 ILE A O 1
ATOM 1476 N N . ALA A 1 180 ? -1.824 10.728 7.254 1.00 96.50 180 ALA A N 1
ATOM 1477 C CA . ALA A 1 180 ? -2.304 11.504 8.397 1.00 96.50 180 ALA A CA 1
ATOM 1478 C C . ALA A 1 180 ? -3.181 12.705 8.004 1.00 96.50 180 ALA A C 1
ATOM 1480 O O . ALA A 1 180 ? -4.029 13.120 8.787 1.00 96.50 180 ALA A O 1
ATOM 1481 N N . THR A 1 181 ? -3.017 13.256 6.796 1.00 95.25 181 THR A N 1
ATOM 1482 C CA . THR A 1 181 ? -3.903 14.328 6.298 1.00 95.25 181 THR A CA 1
ATOM 1483 C C . THR A 1 181 ? -5.248 13.819 5.784 1.00 95.25 181 THR A C 1
ATOM 1485 O O . THR A 1 181 ? -6.180 14.607 5.631 1.00 95.25 181 THR A O 1
ATOM 1488 N N . ARG A 1 182 ? -5.354 12.518 5.482 1.00 93.88 182 ARG A N 1
ATOM 1489 C CA . ARG A 1 182 ? -6.551 11.900 4.889 1.00 93.88 182 ARG A CA 1
ATOM 1490 C C . ARG A 1 182 ? -7.340 11.057 5.888 1.00 93.88 182 ARG A C 1
ATOM 1492 O O . ARG A 1 182 ? -8.522 10.827 5.659 1.00 93.88 182 ARG A O 1
ATOM 1499 N N . PHE A 1 183 ? -6.713 10.599 6.969 1.00 96.00 183 PHE A N 1
ATOM 1500 C CA . PHE A 1 183 ? -7.329 9.687 7.928 1.00 96.00 183 PHE A CA 1
ATOM 1501 C C . PHE A 1 183 ? -7.419 10.280 9.328 1.00 96.00 183 PHE A C 1
ATOM 1503 O O . PHE A 1 183 ? -6.453 10.860 9.816 1.00 96.00 183 PHE A O 1
ATOM 1510 N N . GLU A 1 184 ? -8.554 10.082 10.000 1.00 96.25 184 GLU A N 1
ATOM 1511 C CA . GLU A 1 184 ? -8.752 10.580 11.370 1.00 96.25 184 GLU A CA 1
ATOM 1512 C C . GLU A 1 184 ? -7.825 9.889 12.374 1.00 96.25 184 GLU A C 1
ATOM 1514 O O . GLU A 1 184 ? -7.327 10.516 13.312 1.00 96.25 184 GLU A O 1
ATOM 1519 N N . ARG A 1 185 ? -7.585 8.585 12.183 1.00 96.56 185 ARG A N 1
ATOM 1520 C CA . ARG A 1 185 ? -6.673 7.810 13.026 1.00 96.56 185 ARG A CA 1
ATOM 1521 C C . ARG A 1 185 ? -5.837 6.812 12.239 1.00 96.56 185 ARG A C 1
ATOM 1523 O O . ARG A 1 185 ? -6.316 6.122 11.339 1.00 96.56 185 ARG A O 1
ATOM 1530 N N . ILE A 1 186 ? -4.580 6.682 12.656 1.00 98.31 186 ILE A N 1
ATOM 1531 C CA . ILE A 1 186 ? -3.663 5.648 12.176 1.00 98.31 186 ILE A CA 1
ATOM 1532 C C . ILE A 1 186 ? -3.569 4.560 13.243 1.00 98.3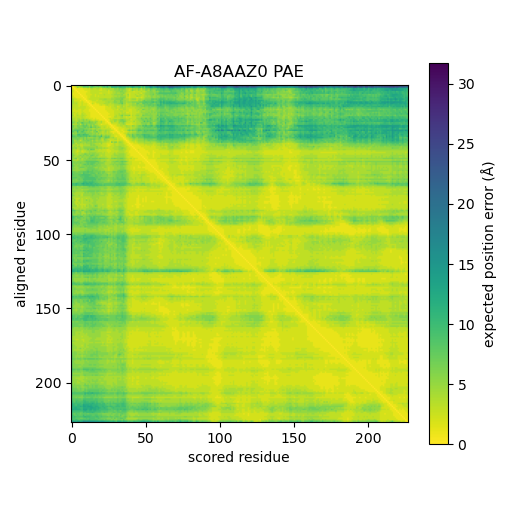1 186 ILE A C 1
ATOM 1534 O O . ILE A 1 186 ? -3.178 4.812 14.384 1.00 98.31 186 ILE A O 1
ATOM 1538 N N . VAL A 1 187 ? -3.909 3.334 12.863 1.00 98.25 187 VAL A N 1
ATOM 1539 C CA . VAL A 1 187 ? -3.735 2.130 13.679 1.00 98.25 187 VAL A CA 1
ATOM 1540 C C . VAL A 1 187 ? -2.696 1.267 12.991 1.00 98.25 187 VAL A C 1
ATOM 1542 O O . VAL A 1 187 ? -2.722 1.107 11.775 1.00 98.25 187 VAL A O 1
ATOM 1545 N N . TYR A 1 188 ? -1.780 0.670 13.741 1.00 98.31 188 TYR A N 1
ATOM 1546 C CA . TYR A 1 188 ? -0.800 -0.227 13.146 1.00 98.31 188 TYR A CA 1
ATOM 1547 C C . TYR A 1 188 ? -0.595 -1.487 13.971 1.00 98.31 188 TYR A C 1
ATOM 1549 O O . TYR A 1 188 ? -0.636 -1.493 15.203 1.00 98.31 188 TYR A O 1
ATOM 1557 N N . THR A 1 189 ? -0.363 -2.583 13.261 1.00 97.31 189 THR A N 1
ATOM 1558 C CA . THR A 1 189 ? -0.015 -3.874 13.835 1.00 97.31 189 THR A CA 1
ATOM 1559 C C . THR A 1 189 ? 1.116 -4.460 13.018 1.00 97.31 189 THR A C 1
ATOM 1561 O O . THR A 1 189 ? 0.916 -4.909 11.899 1.00 97.31 189 THR A O 1
ATOM 1564 N N . LEU A 1 190 ? 2.337 -4.373 13.544 1.00 96.69 190 LEU A N 1
ATOM 1565 C CA . LEU A 1 190 ? 3.562 -4.688 12.814 1.00 96.69 190 LEU A CA 1
ATOM 1566 C C . LEU A 1 190 ? 4.483 -5.590 13.654 1.00 96.69 190 LEU A C 1
ATOM 1568 O O . LEU A 1 190 ? 4.546 -5.436 14.878 1.00 96.69 190 LEU A O 1
ATOM 1572 N N . PRO A 1 191 ? 5.222 -6.526 13.030 1.00 94.69 191 PRO A N 1
ATOM 1573 C CA . PRO A 1 191 ? 6.273 -7.286 13.685 1.00 94.69 191 PRO A CA 1
ATOM 1574 C C . PRO A 1 191 ? 7.461 -6.371 14.001 1.00 94.69 191 PRO A C 1
ATOM 1576 O O . PRO A 1 191 ? 7.578 -5.260 13.490 1.00 94.69 191 PRO A O 1
ATOM 1579 N N . ARG A 1 192 ? 8.383 -6.855 14.837 1.00 94.31 192 ARG A N 1
ATOM 1580 C CA . ARG A 1 192 ? 9.439 -6.038 15.460 1.00 94.31 192 ARG A CA 1
ATOM 1581 C C . ARG A 1 192 ? 10.249 -5.163 14.487 1.00 94.31 192 ARG A C 1
ATOM 1583 O O . ARG A 1 192 ? 10.504 -4.010 14.821 1.00 94.31 192 ARG A O 1
ATOM 1590 N N . LYS A 1 193 ? 10.675 -5.695 13.331 1.00 92.88 193 LYS A N 1
ATOM 1591 C CA . LYS A 1 193 ? 11.492 -4.949 12.351 1.00 92.88 193 LYS A CA 1
ATOM 1592 C C . LYS A 1 193 ? 10.687 -3.811 11.708 1.00 92.88 193 LYS A C 1
ATOM 1594 O O . LYS A 1 193 ? 11.066 -2.656 11.873 1.00 92.88 193 LYS A O 1
ATOM 1599 N N . HIS A 1 194 ? 9.549 -4.122 11.082 1.00 95.62 194 HIS A N 1
ATOM 1600 C CA . HIS A 1 194 ? 8.639 -3.126 10.499 1.00 95.62 194 HIS A CA 1
ATOM 1601 C C . HIS A 1 194 ? 8.167 -2.094 11.519 1.00 95.62 194 HIS A C 1
ATOM 1603 O O . HIS A 1 194 ? 8.191 -0.904 11.233 1.00 95.62 194 HIS A O 1
ATOM 1609 N N . LYS A 1 195 ? 7.810 -2.534 12.735 1.00 97.38 195 LYS A N 1
ATOM 1610 C CA . LYS A 1 195 ? 7.412 -1.650 13.838 1.00 97.38 195 LYS A CA 1
ATOM 1611 C C . LYS A 1 195 ? 8.482 -0.600 14.124 1.00 97.38 195 LYS A C 1
ATOM 1613 O O . LYS A 1 195 ? 8.152 0.570 14.235 1.00 97.38 195 LYS A O 1
ATOM 1618 N N . ARG A 1 196 ? 9.753 -1.004 14.203 1.00 97.25 196 ARG A N 1
ATOM 1619 C CA . ARG A 1 196 ? 10.858 -0.071 14.453 1.00 97.25 196 ARG A CA 1
ATOM 1620 C C . ARG A 1 196 ? 10.972 0.983 13.350 1.00 97.25 196 ARG A C 1
ATOM 1622 O O . ARG A 1 196 ? 11.098 2.156 13.670 1.00 97.25 196 ARG A O 1
ATOM 1629 N N . ILE A 1 197 ? 10.924 0.574 12.080 1.00 98.06 197 ILE A N 1
ATOM 1630 C CA . ILE A 1 197 ? 10.980 1.507 10.941 1.00 98.06 197 ILE A CA 1
ATOM 1631 C C . ILE A 1 197 ? 9.792 2.473 10.978 1.00 98.06 197 ILE A C 1
ATOM 1633 O O . ILE A 1 197 ? 9.973 3.678 10.834 1.00 98.06 197 ILE A O 1
ATOM 1637 N N . PHE A 1 198 ? 8.593 1.942 11.215 1.00 98.50 198 PHE A N 1
ATOM 1638 C CA . PHE A 1 198 ? 7.366 2.722 11.309 1.00 98.50 198 PHE A CA 1
ATOM 1639 C C . PHE A 1 198 ? 7.431 3.762 12.427 1.00 98.50 198 PHE A C 1
ATOM 1641 O O . PHE A 1 198 ? 7.125 4.924 12.196 1.00 98.50 198 PHE A O 1
ATOM 1648 N N . GLU A 1 199 ? 7.848 3.361 13.630 1.00 98.50 199 GLU A N 1
ATOM 1649 C CA . GLU A 1 199 ? 7.946 4.263 14.781 1.00 98.50 199 GLU A CA 1
ATOM 1650 C C . GLU A 1 199 ? 8.990 5.358 14.555 1.00 98.50 199 GLU A C 1
ATOM 1652 O O . GLU A 1 199 ? 8.705 6.513 14.846 1.00 98.50 199 GLU A O 1
ATOM 1657 N N . MET A 1 200 ? 10.145 5.029 13.962 1.00 98.44 200 MET A N 1
ATOM 1658 C CA . MET A 1 200 ? 11.144 6.035 13.576 1.00 98.44 200 MET A CA 1
ATOM 1659 C C . MET A 1 200 ? 10.566 7.054 12.584 1.00 98.44 200 MET A C 1
ATOM 1661 O O . MET A 1 200 ? 10.787 8.252 12.729 1.00 98.44 200 MET A O 1
ATOM 1665 N N . ALA A 1 201 ? 9.818 6.586 11.583 1.00 98.62 201 ALA A N 1
ATOM 1666 C CA . ALA A 1 201 ? 9.183 7.449 10.593 1.00 98.62 201 ALA A CA 1
ATOM 1667 C C . ALA A 1 201 ? 8.071 8.323 11.202 1.00 98.62 201 ALA A C 1
ATOM 1669 O O . ALA A 1 201 ? 8.010 9.520 10.927 1.00 98.62 201 ALA A O 1
ATOM 1670 N N . ALA A 1 202 ? 7.217 7.745 12.050 1.00 98.44 202 ALA A N 1
ATOM 1671 C CA . ALA A 1 202 ? 6.142 8.460 12.734 1.00 98.44 202 ALA A CA 1
ATOM 1672 C C . ALA A 1 202 ? 6.687 9.523 13.702 1.00 98.44 202 ALA A C 1
ATOM 1674 O O . ALA A 1 202 ? 6.168 10.636 13.735 1.00 98.44 202 ALA A O 1
ATOM 1675 N N . GLU A 1 203 ? 7.761 9.213 14.435 1.00 98.38 203 GLU A N 1
ATOM 1676 C CA . GLU A 1 203 ? 8.451 10.162 15.316 1.00 98.38 203 GLU A CA 1
ATOM 1677 C C . GLU A 1 203 ? 9.034 11.339 14.521 1.00 98.38 203 GLU A C 1
ATOM 1679 O O . GLU A 1 203 ? 8.812 12.492 14.885 1.00 98.38 203 GLU A O 1
ATOM 1684 N N . GLN A 1 204 ? 9.700 11.073 13.389 1.00 98.25 204 GLN A N 1
ATOM 1685 C CA . GLN A 1 204 ? 10.231 12.126 12.510 1.00 98.25 204 GLN A CA 1
ATOM 1686 C C . GLN A 1 204 ? 9.140 13.025 11.915 1.00 98.25 204 GLN A C 1
ATOM 1688 O O . GLN A 1 204 ? 9.381 14.212 11.707 1.00 98.25 204 GLN A O 1
ATOM 1693 N N . ALA A 1 205 ? 7.954 12.473 11.650 1.00 97.62 205 ALA A N 1
ATOM 1694 C CA . ALA A 1 205 ? 6.797 13.225 11.169 1.00 97.62 205 ALA A CA 1
ATOM 1695 C C . ALA A 1 205 ? 5.979 13.886 12.300 1.00 97.62 205 ALA A C 1
ATOM 1697 O O . ALA A 1 205 ? 5.002 14.577 12.015 1.00 97.62 205 ALA A O 1
ATOM 1698 N N . ASN A 1 206 ? 6.344 13.679 13.573 1.00 97.56 206 ASN A N 1
ATOM 1699 C CA . ASN A 1 206 ? 5.568 14.107 14.742 1.00 97.56 206 ASN A CA 1
ATOM 1700 C C . ASN A 1 206 ? 4.098 13.623 14.695 1.00 97.56 206 ASN A C 1
ATOM 1702 O O . ASN A 1 206 ? 3.162 14.372 14.985 1.00 97.56 206 ASN A O 1
ATOM 1706 N N . LEU A 1 207 ? 3.897 12.362 14.297 1.00 97.44 207 LEU A N 1
ATOM 1707 C CA . LEU A 1 207 ? 2.583 11.737 14.141 1.00 97.44 207 LEU A CA 1
ATOM 1708 C C . LEU A 1 207 ? 2.276 10.770 15.286 1.00 97.44 207 LEU A C 1
ATOM 1710 O O . LEU A 1 207 ? 3.114 9.970 15.700 1.00 97.44 207 LEU A O 1
ATOM 1714 N N . SER A 1 208 ? 1.028 10.801 15.752 1.00 95.31 208 SER A N 1
ATOM 1715 C CA . SER A 1 208 ? 0.499 9.814 16.693 1.00 95.31 208 SER A CA 1
ATOM 1716 C C . SER A 1 208 ? -0.130 8.641 15.941 1.00 95.31 208 SER A C 1
ATOM 1718 O O . SER A 1 208 ? -0.874 8.838 14.980 1.00 95.31 208 SER A O 1
ATOM 1720 N N . ALA A 1 209 ? 0.150 7.415 16.388 1.00 97.19 209 ALA A N 1
ATOM 1721 C CA . ALA A 1 209 ? -0.434 6.201 15.830 1.00 97.19 209 ALA A CA 1
ATOM 1722 C C . ALA A 1 209 ? -0.667 5.142 16.919 1.00 97.19 209 ALA A C 1
ATOM 1724 O O . ALA A 1 209 ? 0.167 4.932 17.803 1.00 97.19 209 ALA A O 1
ATOM 1725 N N . ASN A 1 210 ? -1.788 4.428 16.826 1.00 97.31 210 ASN A N 1
ATOM 1726 C CA . ASN A 1 210 ? -2.214 3.446 17.819 1.00 97.31 210 ASN A CA 1
ATOM 1727 C C . ASN A 1 210 ? -1.643 2.060 17.500 1.00 97.31 210 ASN A C 1
ATOM 1729 O O . ASN A 1 210 ? -2.031 1.420 16.520 1.00 97.31 210 ASN A O 1
ATOM 1733 N N . TYR A 1 211 ? -0.740 1.568 18.349 1.00 97.62 211 TYR A N 1
ATOM 1734 C CA . TYR A 1 211 ? -0.147 0.242 18.186 1.00 97.62 211 TYR A CA 1
ATOM 1735 C C . TYR A 1 211 ? -1.034 -0.871 18.747 1.00 97.62 211 TYR A C 1
ATOM 1737 O O . TYR A 1 211 ? -1.454 -0.832 19.905 1.00 97.62 211 TYR A O 1
ATOM 1745 N N . THR A 1 212 ? -1.197 -1.943 17.974 1.00 96.19 212 THR A N 1
ATOM 1746 C CA . THR A 1 212 ? -1.735 -3.219 18.457 1.00 96.19 212 THR A CA 1
ATOM 1747 C C . THR A 1 212 ? -0.768 -4.365 18.132 1.00 96.19 212 THR A C 1
ATOM 1749 O O . THR A 1 212 ? -0.276 -4.456 17.005 1.00 96.19 212 THR A O 1
ATOM 1752 N N . PRO A 1 213 ? -0.448 -5.266 19.083 1.00 95.56 213 PRO A N 1
ATOM 1753 C CA . PRO A 1 213 ? 0.518 -6.332 18.828 1.00 95.56 213 PRO A CA 1
ATOM 1754 C C . PRO A 1 213 ? 0.144 -7.229 17.645 1.00 95.56 213 PRO A C 1
ATOM 1756 O O . PRO A 1 213 ? -0.985 -7.709 17.558 1.00 95.56 213 PRO A O 1
ATOM 1759 N N . TYR A 1 214 ? 1.113 -7.505 16.764 1.00 94.44 214 TYR A N 1
ATOM 1760 C CA . TYR A 1 214 ? 0.931 -8.391 15.609 1.00 94.44 214 TYR A CA 1
ATOM 1761 C C . TYR A 1 214 ? 0.926 -9.865 16.025 1.00 94.44 214 TYR A C 1
ATOM 1763 O O . TYR A 1 214 ? 1.915 -10.588 15.897 1.00 94.44 214 TYR A O 1
ATOM 1771 N N . ASN A 1 215 ? -0.192 -10.295 16.604 1.00 92.62 215 ASN A N 1
ATOM 1772 C CA . ASN A 1 215 ? -0.391 -11.645 17.111 1.00 92.62 215 ASN A CA 1
ATOM 1773 C C . ASN A 1 215 ? -1.896 -11.941 17.224 1.00 92.62 215 ASN A C 1
ATOM 1775 O O . ASN A 1 215 ? -2.666 -11.106 17.696 1.00 92.62 215 ASN A O 1
ATOM 1779 N N . VAL A 1 216 ? -2.307 -13.153 16.836 1.00 90.38 216 VAL A N 1
ATOM 1780 C CA . VAL A 1 216 ? -3.713 -13.591 16.849 1.00 90.38 216 VAL A CA 1
ATOM 1781 C C . VAL A 1 216 ? -4.403 -13.453 18.207 1.00 90.38 216 VAL A C 1
ATOM 1783 O O . VAL A 1 216 ? -5.597 -13.167 18.257 1.00 90.38 216 VAL A O 1
ATOM 1786 N N . TYR A 1 217 ? -3.669 -13.597 19.312 1.00 92.00 217 TYR A N 1
ATOM 1787 C CA . TYR A 1 217 ? -4.220 -13.460 20.665 1.00 92.00 217 TYR A CA 1
ATOM 1788 C C . TYR A 1 217 ? -4.580 -12.009 21.022 1.00 92.00 217 TYR A C 1
ATOM 1790 O O . TYR A 1 217 ? -5.354 -11.778 21.947 1.00 92.00 217 TYR A O 1
ATOM 1798 N N . PHE A 1 218 ? -4.059 -11.031 20.278 1.00 91.81 218 PHE A N 1
ATOM 1799 C CA . PHE A 1 218 ? -4.310 -9.602 20.486 1.00 91.81 218 PHE A CA 1
ATOM 1800 C C . PHE A 1 218 ? -5.324 -9.018 19.496 1.00 91.81 218 PHE A C 1
ATOM 1802 O O . PHE A 1 218 ? -5.611 -7.823 19.534 1.00 91.81 218 PHE A O 1
ATOM 1809 N N . PHE A 1 219 ? -5.937 -9.852 18.658 1.00 90.56 219 PHE A N 1
ATOM 1810 C CA . PHE A 1 219 ? -7.012 -9.444 17.757 1.00 90.56 219 PHE A CA 1
ATOM 1811 C C . PHE A 1 219 ? -8.235 -8.802 18.425 1.00 90.56 219 PHE A C 1
ATOM 1813 O O . PHE A 1 219 ? -8.808 -7.905 17.807 1.00 90.56 219 PHE A O 1
ATOM 1820 N N . PRO A 1 220 ? -8.629 -9.151 19.667 1.00 92.19 220 PRO A N 1
ATOM 1821 C CA . PRO A 1 220 ? -9.641 -8.376 20.383 1.00 92.19 220 PRO A CA 1
ATOM 1822 C C . PRO A 1 220 ? -9.262 -6.895 20.547 1.00 92.19 220 PRO A C 1
ATOM 1824 O O . PRO A 1 220 ? -10.110 -6.035 20.346 1.00 92.19 220 PRO A O 1
ATOM 1827 N N . ARG A 1 221 ? -7.982 -6.584 20.796 1.00 92.88 221 ARG A N 1
ATOM 1828 C CA . ARG A 1 221 ? -7.501 -5.193 20.869 1.00 92.88 221 ARG A CA 1
ATOM 1829 C C . ARG A 1 221 ? -7.438 -4.526 19.502 1.00 92.88 221 ARG A C 1
ATOM 1831 O O . ARG A 1 221 ? -7.723 -3.344 19.389 1.00 92.88 221 ARG A O 1
ATOM 1838 N N . LEU A 1 222 ? -7.077 -5.281 18.460 1.00 93.62 222 LEU A N 1
ATOM 1839 C CA . LEU A 1 222 ? -7.147 -4.771 17.090 1.00 93.62 222 LEU A CA 1
ATOM 1840 C C . LEU A 1 222 ? -8.580 -4.366 16.741 1.00 93.62 222 LEU A C 1
ATOM 1842 O O . LEU A 1 222 ? -8.775 -3.280 16.217 1.00 93.62 222 LEU A O 1
ATOM 1846 N N . LYS A 1 223 ? -9.570 -5.200 17.086 1.00 94.38 223 LYS A N 1
ATOM 1847 C CA . LYS A 1 223 ? -10.988 -4.856 16.943 1.00 94.38 223 LYS A CA 1
ATOM 1848 C C . LYS A 1 223 ? -11.304 -3.543 17.665 1.00 94.38 223 LYS A C 1
ATOM 1850 O O . LYS A 1 223 ? -11.868 -2.659 17.046 1.00 94.38 223 LYS A O 1
ATOM 1855 N N . GLU A 1 224 ? -10.947 -3.416 18.941 1.00 94.12 224 GLU A N 1
ATOM 1856 C CA . GLU A 1 224 ? -11.210 -2.196 19.725 1.00 94.12 224 GLU A CA 1
ATOM 1857 C C . GLU A 1 224 ? -10.578 -0.937 19.115 1.00 94.12 224 GLU A C 1
ATOM 1859 O O . GLU A 1 224 ? -11.140 0.140 19.250 1.00 94.12 224 GLU A O 1
ATOM 1864 N N . ALA A 1 225 ? -9.436 -1.064 18.435 1.00 93.44 225 ALA A N 1
ATOM 1865 C CA . ALA A 1 225 ? -8.743 0.067 17.824 1.00 93.44 225 ALA A CA 1
ATOM 1866 C C . ALA A 1 225 ? -9.333 0.520 16.472 1.00 93.44 225 ALA A C 1
ATOM 1868 O O . ALA A 1 225 ? -9.103 1.662 16.072 1.00 93.44 225 ALA A O 1
ATOM 1869 N N . ILE A 1 226 ? -10.024 -0.371 15.747 1.00 93.00 226 ILE A N 1
ATOM 1870 C CA . ILE A 1 226 ? -10.544 -0.107 14.389 1.00 93.00 226 ILE A CA 1
ATOM 1871 C C . ILE A 1 226 ? -12.067 0.083 14.327 1.00 93.00 226 ILE A C 1
ATOM 1873 O O . ILE A 1 226 ? -12.590 0.368 13.251 1.00 93.00 226 ILE A O 1
ATOM 1877 N N . VAL A 1 227 ? -12.758 -0.149 15.445 1.00 90.00 227 VAL A N 1
ATOM 1878 C CA . VAL A 1 227 ? -14.166 0.226 15.672 1.00 90.00 227 VAL A CA 1
ATOM 1879 C C . VAL A 1 227 ? -14.209 1.663 16.186 1.00 90.00 227 VAL A C 1
ATOM 1881 O O . VAL A 1 227 ? -15.263 2.299 16.020 1.00 90.00 227 VAL A O 1
#

Sequence (227 aa):
MNIAESLMNDERINERELDLALKALVVDPQYLHFKGIKVVTPIGFYLAREYDLDTVYATPGEVVLEGDWLFLHPTVKDYHEFLFSYLLDKMGPGEVALITPCSKVKPYRDSFMYKKIESIINKYGNDVWRFVMSEPLVIVPRFFDVYFPSAHYDYPPERVAPEEVPIYVDLVRKALEVIATRFERIVYTLPRKHKRIFEMAAEQANLSANYTPYNVYFFPRLKEAIV